Protein AF-A0A973CK01-F1 (afdb_monomer)

Structure (mmCIF, N/CA/C/O backbone):
data_AF-A0A973CK01-F1
#
_entry.id   AF-A0A973CK01-F1
#
loop_
_atom_site.group_PDB
_atom_site.id
_atom_site.type_symbol
_atom_site.label_atom_id
_atom_site.label_alt_id
_atom_site.label_comp_id
_atom_site.label_asym_id
_atom_site.label_entity_id
_atom_site.label_seq_id
_atom_site.pdbx_PDB_ins_code
_atom_site.Cartn_x
_atom_site.Cartn_y
_atom_site.Cartn_z
_atom_site.occupancy
_atom_site.B_iso_or_equiv
_atom_site.auth_seq_id
_atom_site.auth_comp_id
_atom_site.auth_asym_id
_atom_site.auth_atom_id
_atom_site.pdbx_PDB_model_num
ATOM 1 N N . LYS A 1 1 ? -32.062 42.932 22.998 1.00 50.31 1 LYS A N 1
ATOM 2 C CA . LYS A 1 1 ? -32.778 42.929 24.297 1.00 50.31 1 LYS A CA 1
ATOM 3 C C . LYS A 1 1 ? -32.230 41.763 25.101 1.00 50.31 1 LYS A C 1
ATOM 5 O O . LYS A 1 1 ? -32.108 40.696 24.515 1.00 50.31 1 LYS A O 1
ATOM 10 N N . ASN A 1 2 ? -31.875 41.942 26.375 1.00 50.12 2 ASN A N 1
ATOM 11 C CA . ASN A 1 2 ? -31.565 40.787 27.224 1.00 50.12 2 ASN A CA 1
ATOM 12 C C . ASN A 1 2 ? -32.832 39.918 27.309 1.00 50.12 2 ASN A C 1
ATOM 14 O O . ASN A 1 2 ? -33.879 40.440 27.683 1.00 50.12 2 ASN A O 1
ATOM 18 N N . GLY A 1 3 ? -32.751 38.654 26.881 1.00 68.75 3 GLY A N 1
ATOM 19 C CA . GLY A 1 3 ? -33.872 37.702 26.909 1.00 68.75 3 GLY A CA 1
ATOM 20 C C . GLY A 1 3 ? -34.589 37.416 25.580 1.00 68.75 3 GLY A C 1
ATOM 21 O O . GLY A 1 3 ? -35.615 36.746 25.606 1.00 68.75 3 GLY A O 1
ATOM 22 N N . SER A 1 4 ? -34.079 37.858 24.421 1.00 74.75 4 SER A N 1
ATOM 23 C CA . SER A 1 4 ? -34.728 37.595 23.116 1.00 74.75 4 SER A CA 1
ATOM 24 C C . SER A 1 4 ? -34.868 36.108 22.760 1.00 74.75 4 SER A C 1
ATOM 26 O O . SER A 1 4 ? -35.781 35.743 22.032 1.00 74.75 4 SER A O 1
ATOM 28 N N . GLU A 1 5 ? -34.000 35.239 23.284 1.00 75.00 5 GLU A N 1
ATOM 29 C CA . GLU A 1 5 ? -34.070 33.783 23.064 1.00 75.00 5 GLU A CA 1
ATOM 30 C C . GLU A 1 5 ? -35.216 33.114 23.845 1.00 75.00 5 GLU A C 1
ATOM 32 O O . GLU A 1 5 ? -35.692 32.049 23.461 1.00 75.00 5 GLU A O 1
ATOM 37 N N . LEU A 1 6 ? -35.697 33.757 24.915 1.00 73.56 6 LEU A N 1
ATOM 38 C CA . LEU A 1 6 ? -36.743 33.236 25.801 1.00 73.56 6 LEU A CA 1
ATOM 39 C C . LEU A 1 6 ? -38.139 33.788 25.461 1.00 73.56 6 LEU A C 1
ATOM 41 O O . LEU A 1 6 ? -39.135 33.274 25.968 1.00 73.56 6 LEU A O 1
ATOM 45 N N . GLU A 1 7 ? -38.240 34.793 24.577 1.00 73.81 7 GLU A N 1
ATOM 46 C CA . GLU A 1 7 ? -39.521 35.393 24.156 1.00 73.81 7 GLU A CA 1
ATOM 47 C C . GLU A 1 7 ? -40.466 34.351 23.516 1.00 73.81 7 GLU A C 1
ATOM 49 O O . GLU A 1 7 ? -41.682 34.437 23.686 1.00 73.81 7 GLU A O 1
ATOM 54 N N . CYS A 1 8 ? -3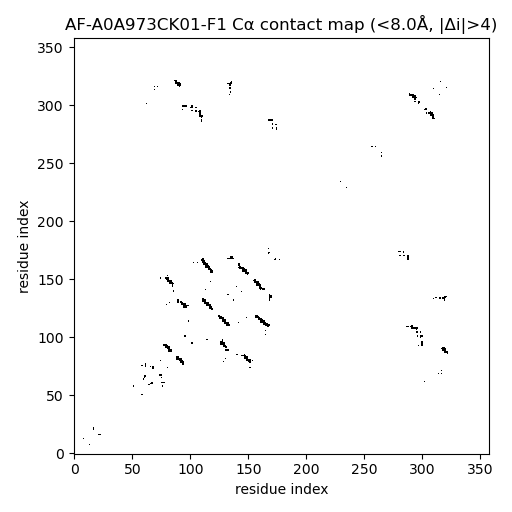9.920 33.316 22.864 1.00 80.94 8 CYS A N 1
ATOM 55 C CA . CYS A 1 8 ? -40.685 32.234 22.231 1.00 80.94 8 CYS A CA 1
ATOM 56 C C . CYS A 1 8 ? -41.421 31.305 23.218 1.00 80.94 8 CYS A C 1
ATOM 58 O O . CYS A 1 8 ? -42.344 30.602 22.810 1.00 80.94 8 CYS A O 1
ATOM 60 N N . LEU A 1 9 ? -41.016 31.257 24.494 1.00 77.19 9 LEU A N 1
ATOM 61 C CA . LEU A 1 9 ? -41.583 30.340 25.495 1.00 77.19 9 LEU A CA 1
ATOM 62 C C . LEU A 1 9 ? -42.876 30.872 26.134 1.00 77.19 9 LEU A C 1
ATOM 64 O O . LEU A 1 9 ? -43.669 30.080 26.638 1.00 77.19 9 LEU A O 1
ATOM 68 N N . GLY A 1 10 ? -43.120 32.184 26.062 1.00 84.56 10 GLY A N 1
ATOM 69 C CA . GLY A 1 10 ? -44.286 32.835 26.662 1.00 84.56 10 GLY A CA 1
ATOM 70 C C . GLY A 1 10 ? -44.171 33.039 28.182 1.00 84.56 10 GLY A C 1
ATOM 71 O O . GLY A 1 10 ? -43.493 32.301 28.895 1.00 84.56 10 GLY A O 1
ATOM 72 N N . LEU A 1 11 ? -44.854 34.071 28.689 1.00 78.94 11 LEU A N 1
ATOM 73 C CA . LEU A 1 11 ? -44.777 34.509 30.093 1.00 78.94 11 LEU A CA 1
ATOM 74 C C . LEU A 1 11 ? -45.314 33.473 31.096 1.00 78.94 11 LEU A C 1
ATOM 76 O O . LEU A 1 11 ? -44.797 33.390 32.206 1.00 78.94 11 LEU A O 1
ATOM 80 N N . GLU A 1 12 ? -46.322 32.684 30.716 1.00 78.75 12 GLU A N 1
ATOM 81 C CA . GLU A 1 12 ? -46.902 31.644 31.580 1.00 78.75 12 GLU A CA 1
ATOM 82 C C . GLU A 1 12 ? -45.924 30.493 31.843 1.00 78.75 12 GLU A C 1
ATOM 84 O O . GLU A 1 12 ? -45.714 30.140 32.999 1.00 78.75 12 GLU A O 1
ATOM 89 N N . LYS A 1 13 ? -45.245 29.970 30.810 1.00 78.38 13 LYS A N 1
ATOM 90 C CA . LYS A 1 13 ? -44.228 28.915 30.985 1.00 78.38 13 LYS A CA 1
ATOM 91 C C . LYS A 1 13 ? -43.015 29.398 31.765 1.00 78.38 13 LYS A C 1
ATOM 93 O O . LYS A 1 13 ? -42.471 28.648 32.564 1.00 78.38 13 LYS A O 1
ATOM 98 N N . LEU A 1 14 ? -42.592 30.645 31.549 1.00 77.75 14 LEU A N 1
ATOM 99 C CA . LEU A 1 14 ? -41.477 31.221 32.300 1.00 77.75 14 LEU A CA 1
ATOM 100 C C . LEU A 1 14 ? -41.810 31.354 33.788 1.00 77.75 14 LEU A C 1
ATOM 102 O O . LEU A 1 14 ? -40.959 31.052 34.614 1.00 77.75 14 LEU A O 1
ATOM 106 N N . LYS A 1 15 ? -43.039 31.753 34.139 1.00 79.44 15 LYS A N 1
ATOM 107 C CA . LYS A 1 15 ? -43.488 31.753 35.539 1.00 79.44 15 LYS A CA 1
ATOM 108 C C . LYS A 1 15 ? -43.579 30.344 36.107 1.00 79.44 15 LYS A C 1
ATOM 110 O O . LYS A 1 15 ? -43.095 30.132 37.208 1.00 79.44 15 LYS A O 1
ATOM 115 N N . GLN A 1 16 ? -44.100 29.390 35.337 1.00 79.56 16 GLN A N 1
ATOM 116 C CA . GLN A 1 16 ? -44.151 27.989 35.749 1.00 79.56 16 GLN A CA 1
ATOM 117 C C . GLN A 1 16 ? -42.748 27.440 36.044 1.00 79.56 16 GLN A C 1
ATOM 119 O O . GLN A 1 16 ? -42.545 26.854 37.091 1.00 79.56 16 GLN A O 1
ATOM 124 N N . TYR A 1 17 ? -41.750 27.706 35.198 1.00 77.75 17 TYR A N 1
ATOM 125 C CA . TYR A 1 17 ? -40.363 27.283 35.444 1.00 77.75 17 TYR A CA 1
ATOM 126 C C . TYR A 1 17 ? -39.671 27.994 36.617 1.00 77.75 17 TYR A C 1
ATOM 128 O O . TYR A 1 17 ? -38.629 27.530 37.065 1.00 77.75 17 TYR A O 1
ATOM 136 N N . ILE A 1 18 ? -40.204 29.131 37.073 1.00 80.00 18 ILE A N 1
ATOM 137 C CA . ILE A 1 18 ? -39.697 29.871 38.239 1.00 80.00 18 ILE A CA 1
ATOM 138 C C . ILE A 1 18 ? -40.401 29.421 39.528 1.00 80.00 18 ILE A C 1
ATOM 140 O O . ILE A 1 18 ? -39.783 29.432 40.588 1.00 80.00 18 ILE A O 1
ATOM 144 N N . GLU A 1 19 ? -41.691 29.082 39.450 1.00 79.06 19 GLU A N 1
ATOM 145 C CA . GLU A 1 19 ? -42.500 28.611 40.583 1.00 79.06 19 GLU A CA 1
ATOM 146 C C . GLU A 1 19 ? -42.275 27.124 40.891 1.00 79.06 19 GLU A C 1
ATOM 148 O O . GLU A 1 19 ? -42.417 26.716 42.042 1.00 79.06 19 GLU A O 1
ATOM 153 N N . ASP A 1 20 ? -41.932 26.331 39.877 1.00 77.06 20 ASP A N 1
ATOM 154 C CA . ASP A 1 20 ? -41.667 24.898 39.984 1.00 77.06 20 ASP A CA 1
ATOM 155 C C . ASP A 1 20 ? -40.196 24.639 40.356 1.00 77.06 20 ASP A C 1
ATOM 157 O O . ASP A 1 20 ? -39.295 25.361 39.922 1.00 77.06 20 ASP A O 1
ATOM 161 N N . ASP A 1 21 ? -39.919 23.587 41.129 1.00 81.00 21 ASP A N 1
ATOM 162 C CA . ASP A 1 21 ? -38.570 23.291 41.660 1.00 81.00 21 ASP A CA 1
ATOM 163 C C . ASP A 1 21 ? -37.642 22.622 40.621 1.00 81.00 21 ASP A C 1
ATOM 165 O O . ASP A 1 21 ? -36.662 21.945 40.937 1.00 81.00 21 ASP A O 1
ATOM 169 N N . LEU A 1 22 ? -37.942 22.830 39.337 1.00 82.06 22 LEU A N 1
ATOM 170 C CA . LEU A 1 22 ? -37.285 22.196 38.193 1.00 82.06 22 LEU A CA 1
ATOM 171 C C . LEU A 1 22 ? -35.784 22.492 38.140 1.00 82.06 22 LEU A C 1
ATOM 173 O O . LEU A 1 22 ? -35.003 21.665 37.674 1.00 82.06 22 LEU A O 1
ATOM 177 N N . ALA A 1 23 ? -35.361 23.671 38.604 1.00 81.31 23 ALA A N 1
ATOM 178 C CA . ALA A 1 23 ? -33.945 24.023 38.667 1.00 81.31 23 ALA A CA 1
ATOM 179 C C . ALA A 1 23 ? -33.189 23.151 39.681 1.00 81.31 23 ALA A C 1
ATOM 181 O O . ALA A 1 23 ? -32.066 22.723 39.402 1.00 81.31 23 ALA A O 1
ATOM 182 N N . THR A 1 24 ? -33.808 22.864 40.826 1.00 85.81 24 THR A N 1
ATOM 183 C CA . THR A 1 24 ? -33.244 21.997 41.865 1.00 85.81 24 THR A CA 1
ATOM 184 C C . THR A 1 24 ? -33.276 20.543 41.414 1.00 85.81 24 THR A C 1
ATOM 186 O O . THR A 1 24 ? -32.246 19.879 41.481 1.00 85.81 24 THR A O 1
ATOM 189 N N . GLU A 1 25 ? -34.390 20.075 40.841 1.00 88.12 25 GLU A N 1
ATOM 190 C CA . GLU A 1 25 ? -34.514 18.716 40.296 1.00 88.12 25 GLU A CA 1
ATOM 191 C C . GLU A 1 25 ? -33.496 18.457 39.169 1.00 88.12 25 GLU A C 1
ATOM 193 O O . GLU A 1 25 ? -32.794 17.444 39.166 1.00 88.12 25 GLU A O 1
ATOM 198 N N . MET A 1 26 ? -33.316 19.411 38.247 1.00 87.62 26 MET A N 1
ATOM 199 C CA . MET A 1 26 ? -32.273 19.335 37.218 1.00 87.62 26 MET A CA 1
ATOM 200 C C . MET A 1 26 ? -30.874 19.294 37.844 1.00 87.62 26 MET A C 1
ATOM 202 O O . MET A 1 26 ? -30.017 18.541 37.383 1.00 87.62 26 MET A O 1
ATOM 206 N N . HIS A 1 27 ? -30.621 20.091 38.886 1.00 89.62 27 HIS A N 1
ATOM 207 C CA . HIS A 1 27 ? -29.330 20.084 39.568 1.00 89.62 27 HIS A CA 1
ATOM 208 C C . HIS A 1 27 ? -29.059 18.740 40.256 1.00 89.62 27 HIS A C 1
ATOM 210 O O . HIS A 1 27 ? -27.951 18.215 40.157 1.00 89.62 27 HIS A O 1
ATOM 216 N N . GLU A 1 28 ? -30.069 18.138 40.883 1.00 93.12 28 GLU A N 1
ATOM 217 C CA . GLU A 1 28 ? -29.976 16.802 41.470 1.00 93.12 28 GLU A CA 1
ATOM 218 C C . GLU A 1 28 ? -29.697 15.727 40.416 1.00 93.12 28 GLU A C 1
ATOM 220 O O . GLU A 1 28 ? -28.815 14.889 40.623 1.00 93.12 28 GLU A O 1
ATOM 225 N N . LEU A 1 29 ? -30.375 15.781 39.264 1.00 92.44 29 LEU A N 1
ATOM 226 C CA . LEU A 1 29 ? -30.119 14.879 38.138 1.00 92.44 29 LEU A CA 1
ATOM 227 C C . LEU A 1 29 ? -28.695 15.036 37.592 1.00 92.44 29 LEU A C 1
ATOM 229 O O . LEU A 1 29 ? -28.029 14.032 37.356 1.00 92.44 29 LEU A O 1
ATOM 233 N N . ILE A 1 30 ? -28.185 16.266 37.461 1.00 90.94 30 ILE A N 1
ATOM 234 C CA . ILE A 1 30 ? -26.791 16.520 37.059 1.00 90.94 30 ILE A CA 1
ATOM 235 C C . ILE A 1 30 ? -25.819 15.924 38.086 1.00 90.94 30 ILE A C 1
ATOM 237 O O . ILE A 1 30 ? -24.833 15.292 37.713 1.00 90.94 30 ILE A O 1
ATOM 241 N N . VAL A 1 31 ? -26.090 16.079 39.385 1.00 92.12 31 VAL A N 1
ATOM 242 C CA . VAL A 1 31 ? -25.253 15.499 40.447 1.00 92.12 31 VAL A CA 1
ATOM 243 C C . VAL A 1 31 ? -25.285 13.967 40.413 1.00 92.12 31 VAL A C 1
ATOM 245 O O . VAL A 1 31 ? -24.256 13.332 40.658 1.00 92.12 31 VAL A O 1
ATOM 248 N N . GLN A 1 32 ? -26.432 13.354 40.116 1.00 89.75 32 GLN A N 1
ATOM 249 C CA . GLN A 1 32 ? -26.538 11.903 39.936 1.00 89.75 32 GLN A CA 1
ATOM 250 C C . GLN A 1 32 ? -25.790 11.425 38.686 1.00 89.75 32 GLN A C 1
ATOM 252 O O . GLN A 1 32 ? -25.045 10.449 38.768 1.00 89.75 32 GLN A O 1
ATOM 257 N N . ASP A 1 33 ? -25.928 12.125 37.560 1.00 90.31 33 ASP A N 1
ATOM 258 C CA . ASP A 1 33 ? -25.249 11.786 36.308 1.00 90.31 33 ASP A CA 1
ATOM 259 C C . ASP A 1 33 ? -23.726 11.894 36.448 1.00 90.31 33 ASP A C 1
ATOM 261 O O . ASP A 1 33 ? -23.007 10.966 36.094 1.00 90.31 33 ASP A O 1
ATOM 265 N N . LEU A 1 34 ? -23.222 12.946 37.104 1.00 89.25 34 LEU A N 1
ATOM 266 C CA . LEU A 1 34 ? -21.793 13.098 37.402 1.00 89.25 34 LEU A CA 1
ATOM 267 C C . LEU A 1 34 ? -21.246 11.960 38.276 1.00 89.25 34 LEU A C 1
ATOM 269 O O . LEU A 1 34 ? -20.122 11.505 38.064 1.00 89.25 34 LEU A O 1
ATOM 273 N N . LYS A 1 35 ? -22.028 11.467 39.246 1.00 88.44 35 LYS A N 1
ATOM 274 C CA . LYS A 1 35 ? -21.639 10.302 40.061 1.00 88.44 35 LYS A CA 1
ATOM 275 C C . LYS A 1 35 ? -21.598 9.020 39.230 1.00 88.44 35 LYS A C 1
ATOM 277 O O . LYS A 1 35 ? -20.676 8.223 39.390 1.00 88.44 35 LYS A O 1
ATOM 282 N N . ASN A 1 36 ? -22.574 8.830 38.345 1.00 88.50 36 ASN A N 1
ATOM 283 C CA . ASN A 1 36 ? -22.640 7.668 37.461 1.00 88.50 36 ASN A CA 1
ATOM 284 C C . ASN A 1 36 ? -21.559 7.713 36.374 1.00 88.50 36 ASN A C 1
ATOM 286 O O . ASN A 1 36 ? -21.030 6.665 36.009 1.00 88.50 36 ASN A O 1
ATOM 290 N N . GLY A 1 37 ? -21.180 8.907 35.915 1.00 87.06 37 GLY A N 1
ATOM 291 C CA . GLY A 1 37 ? -20.112 9.130 34.944 1.00 87.06 37 GLY A CA 1
ATOM 292 C C . GLY A 1 37 ? -18.797 8.486 35.377 1.00 87.06 37 GLY A C 1
ATOM 293 O O . GLY A 1 37 ? -18.203 7.750 34.599 1.00 87.06 37 GLY A O 1
ATOM 294 N N . VAL A 1 38 ? -18.412 8.631 36.651 1.00 85.88 38 VAL A N 1
ATOM 295 C CA . VAL A 1 38 ? -17.198 7.994 37.201 1.00 85.88 38 VAL A CA 1
ATOM 296 C C . VAL A 1 38 ? -17.275 6.462 37.137 1.00 85.88 38 VAL A C 1
ATOM 298 O O . VAL A 1 38 ? -16.295 5.793 36.812 1.00 85.88 38 VAL A O 1
ATOM 301 N N . ALA A 1 39 ? -18.443 5.881 37.426 1.00 86.00 39 ALA A N 1
ATOM 302 C CA . ALA A 1 39 ? -18.634 4.434 37.342 1.00 86.00 39 ALA A CA 1
ATOM 303 C C . ALA A 1 39 ? -18.605 3.933 35.887 1.00 86.00 39 ALA A C 1
ATOM 305 O O . ALA A 1 39 ? -18.055 2.866 35.615 1.00 86.00 39 ALA A O 1
ATOM 306 N N . LEU A 1 40 ? -19.162 4.707 34.951 1.00 90.31 40 LEU A N 1
ATOM 307 C CA . LEU A 1 40 ? -19.136 4.406 33.520 1.00 90.31 40 LEU A CA 1
ATOM 308 C C . LEU A 1 40 ? -17.723 4.511 32.936 1.00 90.31 40 LEU A C 1
ATOM 310 O O . LEU A 1 40 ? -17.331 3.639 32.166 1.00 90.31 40 LEU A O 1
ATOM 314 N N . GLU A 1 41 ? -16.940 5.515 33.338 1.00 92.06 41 GLU A N 1
ATOM 315 C CA . GLU A 1 41 ? -15.520 5.623 32.983 1.00 92.06 41 GLU A CA 1
ATOM 316 C C . GLU A 1 41 ? -14.744 4.393 33.472 1.00 92.06 41 GLU A C 1
ATOM 318 O O . GLU A 1 41 ? -14.033 3.759 32.692 1.00 92.06 41 GLU A O 1
ATOM 323 N N . GLY A 1 42 ? -14.960 3.975 34.725 1.00 92.56 42 GLY A N 1
ATOM 324 C CA . GLY A 1 42 ? -14.354 2.755 35.265 1.00 92.56 42 GLY A CA 1
ATOM 325 C C . GLY A 1 42 ? -14.760 1.484 34.507 1.00 92.56 42 GLY A C 1
ATOM 326 O O . GLY A 1 42 ? -13.929 0.601 34.289 1.00 92.56 42 GLY A O 1
ATOM 327 N N . LEU A 1 43 ? -16.014 1.389 34.053 1.00 92.69 43 LEU A N 1
ATOM 328 C CA . LEU A 1 43 ? -16.475 0.284 33.204 1.00 92.69 43 LEU A CA 1
ATOM 329 C C . LEU A 1 43 ? -15.794 0.291 31.830 1.00 92.69 43 LEU A C 1
ATOM 331 O O . LEU A 1 43 ? -15.375 -0.769 31.369 1.00 92.69 43 LEU A O 1
ATOM 335 N N . GLN A 1 44 ? -15.634 1.458 31.201 1.00 95.19 44 GLN A N 1
ATOM 336 C CA . GLN A 1 44 ? -14.923 1.591 29.924 1.00 95.19 44 GLN A CA 1
ATOM 337 C C . GLN A 1 44 ? -13.439 1.227 30.057 1.00 95.19 44 GLN A C 1
ATOM 339 O O . GLN A 1 44 ? -12.881 0.553 29.188 1.00 95.19 44 GLN A O 1
ATOM 344 N N . GLU A 1 45 ? -12.787 1.627 31.151 1.00 95.75 45 GLU A N 1
ATOM 345 C CA . GLU A 1 45 ? -11.406 1.232 31.441 1.00 95.75 45 GLU A CA 1
ATOM 346 C C . GLU A 1 45 ? -11.277 -0.273 31.691 1.00 95.75 45 GLU A C 1
ATOM 348 O O . GLU A 1 45 ? -10.343 -0.898 31.182 1.00 95.75 45 GLU A O 1
ATOM 353 N N . LEU A 1 46 ? -12.223 -0.872 32.422 1.00 95.88 46 LEU A N 1
ATOM 354 C CA . LEU A 1 46 ? -12.257 -2.314 32.654 1.00 95.88 46 LEU A CA 1
ATOM 355 C C . LEU A 1 46 ? -12.478 -3.085 31.349 1.00 95.88 46 LEU A C 1
ATOM 357 O O . LEU A 1 46 ? -11.771 -4.055 31.087 1.00 95.88 46 LEU A O 1
ATOM 361 N N . GLU A 1 47 ? -13.418 -2.647 30.513 1.00 96.25 47 GLU A N 1
ATOM 362 C CA . GLU A 1 47 ? -13.649 -3.229 29.191 1.00 96.25 47 GLU A CA 1
ATOM 363 C C . GLU A 1 47 ? -12.377 -3.155 28.341 1.00 96.25 47 GLU A C 1
ATOM 365 O O . GLU A 1 47 ? -11.926 -4.167 27.801 1.00 96.25 47 GLU A O 1
ATOM 370 N N . LYS A 1 48 ? -11.732 -1.983 28.292 1.00 95.06 48 LYS A N 1
ATOM 371 C CA . LYS A 1 48 ? -10.453 -1.797 27.602 1.00 95.06 48 LYS A CA 1
ATOM 372 C C . LYS A 1 48 ? -9.375 -2.733 28.148 1.00 95.06 48 LYS A C 1
ATOM 374 O O . LYS A 1 48 ? -8.648 -3.336 27.360 1.00 95.06 48 LYS A O 1
ATOM 379 N N . LEU A 1 49 ? -9.268 -2.883 29.468 1.00 96.12 49 LEU A N 1
ATOM 380 C CA . LEU A 1 49 ? -8.303 -3.780 30.102 1.00 96.12 49 LEU A CA 1
ATOM 381 C C . LEU A 1 49 ? -8.555 -5.240 29.712 1.00 96.12 49 LEU A C 1
ATOM 383 O O . LEU A 1 49 ? -7.610 -5.936 29.348 1.00 96.12 49 LEU A O 1
ATOM 387 N N . LEU A 1 50 ? -9.812 -5.690 29.734 1.00 96.56 50 LEU A N 1
ATOM 388 C CA . LEU A 1 50 ? -10.196 -7.047 29.337 1.00 96.56 50 LEU A CA 1
ATOM 389 C C . LEU A 1 50 ? -9.925 -7.301 27.849 1.00 96.56 50 LEU A C 1
ATOM 391 O O . LEU A 1 50 ? -9.408 -8.360 27.490 1.00 96.56 50 LEU A O 1
ATOM 395 N N . LEU A 1 51 ? -10.216 -6.330 26.978 1.00 94.75 51 LEU A N 1
ATOM 396 C CA . LEU A 1 51 ? -9.918 -6.415 25.546 1.00 94.75 51 LEU A CA 1
ATOM 397 C C . LEU A 1 51 ? -8.410 -6.463 25.279 1.00 94.75 51 LEU A C 1
ATOM 399 O O . LEU A 1 51 ? -7.968 -7.262 24.451 1.00 94.75 51 LEU A O 1
ATOM 403 N N . ILE A 1 52 ? -7.614 -5.658 25.989 1.00 92.38 52 ILE A N 1
ATOM 404 C CA . ILE A 1 52 ? -6.151 -5.703 25.897 1.00 92.38 52 ILE A CA 1
ATOM 405 C C . ILE A 1 52 ? -5.641 -7.047 26.409 1.00 92.38 52 ILE A C 1
ATOM 407 O O . ILE A 1 52 ? -4.868 -7.687 25.711 1.00 92.38 52 ILE A O 1
ATOM 411 N N . GLN A 1 53 ? -6.094 -7.513 27.575 1.00 95.00 53 GLN A N 1
ATOM 412 C CA . GLN A 1 53 ? -5.681 -8.797 28.144 1.00 95.00 53 GLN A CA 1
ATOM 413 C C . GLN A 1 53 ? -5.972 -9.953 27.181 1.00 95.00 53 GLN A C 1
ATOM 415 O O . GLN A 1 53 ? -5.110 -10.804 26.965 1.00 95.00 53 GLN A O 1
ATOM 420 N N . LYS A 1 54 ? -7.172 -9.972 26.589 1.00 94.88 54 LYS A N 1
ATOM 421 C CA . LYS A 1 54 ? -7.593 -11.005 25.640 1.00 94.88 54 LYS A CA 1
ATOM 422 C C . LYS A 1 54 ? -6.718 -11.029 24.385 1.00 94.88 54 LYS A C 1
ATOM 424 O O . LYS A 1 54 ? -6.368 -12.111 23.930 1.00 94.88 54 LYS A O 1
ATOM 429 N N . ASN A 1 55 ? -6.375 -9.860 23.841 1.00 91.62 55 ASN A N 1
ATOM 430 C CA . ASN A 1 55 ? -5.714 -9.738 22.537 1.00 91.62 55 ASN A CA 1
ATOM 431 C C . ASN A 1 55 ? -4.236 -9.318 22.641 1.00 91.62 55 ASN A C 1
ATOM 433 O O . ASN A 1 55 ? -3.645 -8.908 21.646 1.00 91.62 55 ASN A O 1
ATOM 437 N N . ILE A 1 56 ? -3.620 -9.381 23.828 1.00 90.94 56 ILE A N 1
ATOM 438 C CA . ILE A 1 56 ? -2.281 -8.812 24.058 1.00 90.94 56 ILE A CA 1
ATOM 439 C C . ILE A 1 56 ? -1.228 -9.423 23.131 1.00 90.94 56 ILE A C 1
ATOM 441 O O . ILE A 1 56 ? -0.368 -8.709 22.627 1.00 90.94 56 ILE A O 1
ATOM 445 N N . ILE A 1 57 ? -1.316 -10.730 22.870 1.00 89.50 57 ILE A N 1
ATOM 446 C CA . ILE A 1 57 ? -0.379 -11.433 21.991 1.00 89.50 57 ILE A CA 1
ATOM 447 C C . ILE A 1 57 ? -0.542 -10.959 20.546 1.00 89.50 57 ILE A C 1
ATOM 449 O O . ILE A 1 57 ? 0.454 -10.616 19.913 1.00 89.50 57 ILE A O 1
ATOM 453 N N . ASP A 1 58 ? -1.777 -10.858 20.057 1.00 86.12 58 ASP A N 1
ATOM 454 C CA . ASP A 1 58 ? -2.070 -10.410 18.693 1.00 86.12 58 ASP A CA 1
ATOM 455 C C . ASP A 1 58 ? -1.654 -8.948 18.489 1.00 86.12 58 ASP A C 1
ATOM 457 O O . ASP A 1 58 ? -1.029 -8.612 17.482 1.00 86.12 58 ASP A O 1
ATOM 461 N N . ILE A 1 59 ? -1.904 -8.092 19.488 1.00 85.81 59 ILE A N 1
ATOM 462 C CA . ILE A 1 59 ? -1.454 -6.695 19.505 1.00 85.81 59 ILE A CA 1
ATOM 463 C C . ILE A 1 59 ? 0.077 -6.633 19.477 1.00 85.81 59 ILE A C 1
ATOM 465 O O . ILE A 1 59 ? 0.648 -5.917 18.656 1.00 85.81 59 ILE A O 1
ATOM 469 N N . CYS A 1 60 ? 0.769 -7.381 20.342 1.00 86.50 60 CYS A N 1
ATOM 470 C CA . CYS A 1 60 ? 2.232 -7.388 20.384 1.00 86.50 60 CYS A CA 1
ATOM 471 C C . CYS A 1 60 ? 2.843 -7.906 19.077 1.00 86.50 60 CYS A C 1
ATOM 473 O O . CYS A 1 60 ? 3.801 -7.311 18.581 1.00 86.50 60 CYS A O 1
ATOM 475 N N . ASN A 1 61 ? 2.280 -8.963 18.493 1.00 85.94 61 ASN A N 1
ATOM 476 C CA . ASN A 1 61 ? 2.713 -9.485 17.201 1.00 85.94 61 ASN A CA 1
ATOM 477 C C . ASN A 1 61 ? 2.534 -8.430 16.105 1.00 85.94 61 ASN A C 1
ATOM 479 O O . ASN A 1 61 ? 3.476 -8.147 15.370 1.00 85.94 61 ASN A O 1
ATOM 483 N N . ASN A 1 62 ? 1.382 -7.766 16.043 1.00 81.19 62 ASN A N 1
ATOM 484 C CA . ASN A 1 62 ? 1.097 -6.755 15.024 1.00 81.19 62 ASN A CA 1
ATOM 485 C C . ASN A 1 62 ? 1.766 -5.393 15.251 1.00 81.19 62 ASN A C 1
ATOM 487 O O . ASN A 1 62 ? 1.775 -4.578 14.335 1.00 81.19 62 ASN A O 1
ATOM 491 N N . PHE A 1 63 ? 2.332 -5.137 16.432 1.00 80.31 63 PHE A N 1
ATOM 492 C CA . PHE A 1 63 ? 2.962 -3.855 16.763 1.00 80.31 63 PHE A CA 1
ATOM 493 C C . PHE A 1 63 ? 4.493 -3.924 16.860 1.00 80.31 63 PHE A C 1
ATOM 495 O O . PHE A 1 63 ? 5.178 -2.961 16.524 1.00 80.31 63 PHE A O 1
ATOM 502 N N . VAL A 1 64 ? 5.052 -5.044 17.333 1.00 80.12 64 VAL A N 1
ATO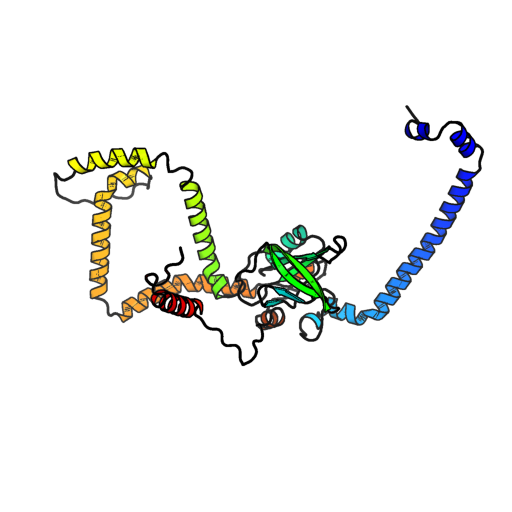M 503 C CA . VAL A 1 64 ? 6.495 -5.168 17.600 1.00 80.12 64 VAL A CA 1
ATOM 504 C C . VAL A 1 64 ? 7.221 -5.853 16.446 1.00 80.12 64 VAL A C 1
ATOM 506 O O . VAL A 1 64 ? 8.231 -5.340 15.963 1.00 80.12 64 VAL A O 1
ATOM 509 N N . SER A 1 65 ? 6.739 -7.021 16.015 1.00 79.00 65 SER A N 1
ATOM 510 C CA . SER A 1 65 ? 7.451 -7.901 15.075 1.00 79.00 65 SER A CA 1
ATOM 511 C C . SER A 1 65 ? 6.809 -7.990 13.689 1.00 79.00 65 SER A C 1
ATOM 513 O O . SER A 1 65 ? 7.502 -8.336 12.732 1.00 79.00 65 SER A O 1
ATOM 515 N N . PHE A 1 66 ? 5.528 -7.639 13.557 1.00 85.25 66 PHE A N 1
ATOM 516 C CA . PHE A 1 66 ? 4.751 -7.686 12.316 1.00 85.25 66 PHE A CA 1
ATOM 517 C C . PHE A 1 66 ? 4.815 -9.045 11.586 1.00 85.25 66 PHE A C 1
ATOM 519 O O . PHE A 1 66 ? 4.939 -9.051 10.361 1.00 85.25 66 PHE A O 1
ATOM 526 N N . PRO A 1 67 ? 4.763 -10.209 12.270 1.00 88.12 67 PRO A N 1
ATOM 527 C CA . PRO A 1 67 ? 4.969 -11.500 11.618 1.00 88.12 67 PRO A CA 1
ATOM 528 C C . PRO A 1 67 ? 3.878 -11.767 10.575 1.00 88.12 67 PRO A C 1
ATOM 530 O O . PRO A 1 67 ? 4.180 -12.251 9.486 1.00 88.12 67 PRO A O 1
ATOM 533 N N . GLU A 1 68 ? 2.648 -11.341 10.865 1.00 87.50 68 GLU A N 1
ATOM 534 C CA . GLU A 1 68 ? 1.481 -11.514 9.997 1.00 87.50 68 GLU A CA 1
ATOM 535 C C . GLU A 1 68 ? 1.596 -10.744 8.675 1.00 87.50 68 GLU A C 1
ATOM 537 O O . GLU A 1 68 ? 1.080 -11.173 7.651 1.00 87.50 68 GLU A O 1
ATOM 542 N N . MET A 1 69 ? 2.367 -9.652 8.643 1.00 86.94 69 MET A N 1
ATOM 543 C CA . MET A 1 69 ? 2.641 -8.909 7.408 1.00 86.94 69 MET A CA 1
ATOM 544 C C . MET A 1 69 ? 3.460 -9.732 6.396 1.00 86.94 69 MET A C 1
ATOM 546 O O . MET A 1 69 ? 3.430 -9.479 5.188 1.00 86.94 69 MET A O 1
ATOM 55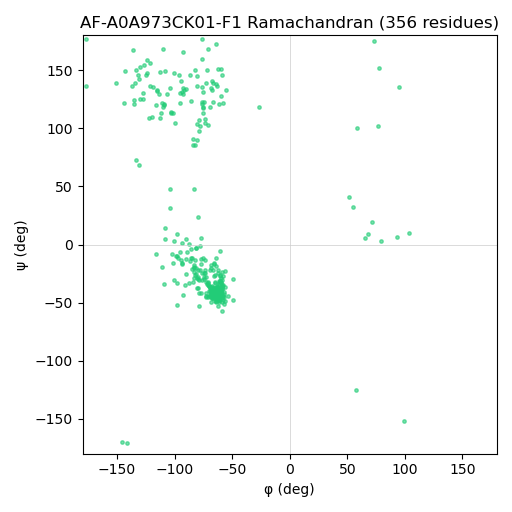0 N N . TYR A 1 70 ? 4.259 -10.681 6.888 1.00 86.50 70 TYR A N 1
ATOM 551 C CA . TYR A 1 70 ? 5.156 -11.497 6.071 1.00 86.50 70 TYR A CA 1
ATOM 552 C C . TYR A 1 70 ? 4.576 -12.872 5.737 1.00 86.50 70 TYR A C 1
ATOM 554 O O . TYR A 1 70 ? 5.160 -13.571 4.904 1.00 86.50 70 TYR A O 1
ATOM 562 N N . ASP A 1 71 ? 3.459 -13.254 6.356 1.00 87.69 71 ASP A N 1
ATOM 563 C CA . ASP A 1 71 ? 2.813 -14.547 6.164 1.00 87.69 71 ASP A CA 1
ATOM 564 C C . ASP A 1 71 ? 1.595 -14.419 5.224 1.00 87.69 71 ASP A C 1
ATOM 566 O O . ASP A 1 71 ? 0.597 -13.798 5.593 1.00 87.69 71 ASP A O 1
ATOM 570 N N . PRO A 1 72 ? 1.640 -15.019 4.015 1.00 82.75 72 PRO A N 1
ATOM 571 C CA . PRO A 1 72 ? 0.538 -14.983 3.051 1.00 82.75 72 PRO A CA 1
ATOM 572 C C . PRO A 1 72 ? -0.791 -15.552 3.562 1.00 82.75 72 PRO A C 1
ATOM 574 O O . PRO A 1 72 ? -1.849 -15.168 3.047 1.00 82.75 72 PRO A O 1
ATOM 577 N N . GLU A 1 73 ? -0.739 -16.477 4.521 1.00 85.62 73 GLU A N 1
ATOM 578 C CA . GLU A 1 73 ? -1.909 -17.186 5.049 1.00 85.62 73 GLU A CA 1
ATOM 579 C C . GLU A 1 73 ? -2.595 -16.416 6.186 1.00 85.62 73 GLU A C 1
ATOM 581 O O . GLU A 1 73 ? -3.745 -16.695 6.521 1.00 85.62 73 GLU A O 1
ATOM 586 N N . SER A 1 74 ? -1.922 -15.406 6.737 1.00 86.25 74 SER A N 1
ATOM 587 C CA . SER A 1 74 ? -2.433 -14.563 7.819 1.00 86.25 74 SER A CA 1
ATOM 588 C C . SER A 1 74 ? -2.731 -13.140 7.336 1.00 86.25 74 SER A C 1
ATOM 590 O O . SER A 1 74 ? -2.379 -12.757 6.216 1.00 86.25 74 SER A O 1
ATOM 592 N N . ARG A 1 75 ? -3.429 -12.350 8.153 1.00 87.38 75 ARG A N 1
ATOM 593 C CA . ARG A 1 75 ? -3.730 -10.943 7.864 1.00 87.38 75 ARG A CA 1
ATOM 594 C C . ARG A 1 75 ? -3.368 -10.108 9.069 1.00 87.38 75 ARG A C 1
ATOM 596 O O . ARG A 1 75 ? -3.872 -10.380 10.151 1.00 87.38 75 ARG A O 1
ATOM 603 N N . ALA A 1 76 ? -2.536 -9.098 8.845 1.00 88.25 76 ALA A N 1
ATOM 604 C CA . ALA A 1 76 ? -2.131 -8.194 9.905 1.00 88.25 76 ALA A CA 1
ATOM 605 C C . ALA A 1 76 ? -3.290 -7.273 10.318 1.00 88.25 76 ALA A C 1
ATOM 607 O O . ALA A 1 76 ? -4.116 -6.878 9.493 1.00 88.25 76 ALA A O 1
ATOM 608 N N . MET A 1 77 ? -3.314 -6.862 11.585 1.00 87.00 77 MET A N 1
ATOM 609 C CA . MET A 1 77 ? -4.408 -6.086 12.195 1.00 87.00 77 MET A CA 1
ATOM 610 C C . MET A 1 77 ? -4.687 -4.733 11.509 1.00 87.00 77 MET A C 1
ATOM 612 O O . MET A 1 77 ? -5.778 -4.183 11.618 1.00 87.00 77 MET A O 1
ATOM 616 N N . PHE A 1 78 ? -3.699 -4.174 10.812 1.00 88.44 78 PHE A N 1
ATOM 617 C CA . PHE A 1 78 ? -3.810 -2.900 10.096 1.00 88.44 78 PHE A CA 1
ATOM 618 C C . PHE A 1 78 ? -4.192 -3.049 8.622 1.00 88.44 78 PHE A C 1
ATOM 620 O O . PHE A 1 78 ? -4.245 -2.049 7.905 1.00 88.44 78 PHE A O 1
ATOM 627 N N . GLU A 1 79 ? -4.414 -4.269 8.138 1.00 92.19 79 GLU A N 1
ATOM 628 C CA . GLU A 1 79 ? -4.875 -4.485 6.774 1.00 92.19 79 GLU A CA 1
ATOM 629 C C . GLU A 1 79 ? -6.391 -4.258 6.661 1.00 92.19 79 GLU A C 1
ATOM 631 O O . GLU A 1 79 ? -7.156 -4.576 7.557 1.00 92.19 79 GLU A O 1
ATOM 636 N N . ALA A 1 80 ? -6.841 -3.726 5.527 1.00 93.00 80 ALA A N 1
ATOM 637 C CA . ALA A 1 80 ? -8.254 -3.599 5.156 1.00 93.00 80 ALA A CA 1
ATOM 638 C C . ALA A 1 80 ? -8.714 -4.733 4.216 1.00 93.00 80 ALA A C 1
ATOM 640 O O . ALA A 1 80 ? -9.777 -4.656 3.605 1.00 93.00 80 ALA A O 1
ATOM 641 N N . GLY A 1 81 ? -7.872 -5.750 4.007 1.00 93.06 81 GLY A N 1
ATOM 642 C CA . GLY A 1 81 ? -8.133 -6.864 3.097 1.00 93.06 81 GLY A CA 1
ATOM 643 C C . GLY A 1 81 ? -7.448 -6.737 1.731 1.00 93.06 81 GLY A C 1
ATOM 644 O O . GLY A 1 81 ? -6.376 -6.149 1.594 1.00 93.06 81 GLY A O 1
ATOM 645 N N . ARG A 1 82 ? -8.044 -7.342 0.698 1.00 94.06 82 ARG A N 1
ATOM 646 C CA . ARG A 1 82 ? -7.436 -7.605 -0.617 1.00 94.06 82 ARG A CA 1
ATOM 647 C C . ARG A 1 82 ? -8.144 -6.859 -1.743 1.00 94.06 82 ARG A C 1
ATOM 649 O O . ARG A 1 82 ? -9.305 -7.127 -2.042 1.00 94.06 82 ARG A O 1
ATOM 656 N N . LEU A 1 83 ? -7.417 -6.003 -2.454 1.00 95.44 83 LEU A N 1
ATOM 657 C CA . LEU A 1 83 ? -7.924 -5.248 -3.598 1.00 95.44 83 LEU A CA 1
ATOM 658 C C . LEU A 1 83 ? -7.663 -5.987 -4.913 1.00 95.44 83 LEU A C 1
ATOM 660 O O . LEU A 1 83 ? -6.530 -6.356 -5.228 1.00 95.44 83 LEU A O 1
ATOM 664 N N . VAL A 1 84 ? -8.706 -6.126 -5.728 1.00 94.38 84 VAL A N 1
ATOM 665 C CA . VAL A 1 84 ? -8.621 -6.613 -7.105 1.00 94.38 84 VAL A CA 1
ATOM 666 C C . VAL A 1 84 ? -8.912 -5.469 -8.070 1.00 94.38 84 VAL A C 1
ATOM 668 O O . VAL A 1 84 ? -10.001 -4.901 -8.074 1.00 94.38 84 VAL A O 1
ATOM 671 N N . ILE A 1 85 ? -7.936 -5.117 -8.907 1.00 93.94 85 ILE A N 1
ATOM 672 C CA . ILE A 1 85 ? -8.041 -3.998 -9.853 1.00 93.94 85 ILE A CA 1
ATOM 673 C C . ILE A 1 85 ? -7.183 -4.256 -11.093 1.00 93.94 85 ILE A C 1
ATOM 675 O O . ILE A 1 85 ? -6.069 -4.765 -11.002 1.00 93.94 85 ILE A O 1
ATOM 679 N N . ASP A 1 86 ? -7.704 -3.929 -12.280 1.00 91.06 86 ASP A N 1
ATOM 680 C CA . ASP A 1 86 ? -7.010 -4.131 -13.570 1.00 91.06 86 ASP A CA 1
ATOM 681 C C . ASP A 1 86 ? -6.538 -5.588 -13.808 1.00 91.06 86 ASP A C 1
ATOM 683 O O . ASP A 1 86 ? -5.498 -5.825 -14.425 1.00 91.06 86 ASP A O 1
ATOM 687 N N . GLY A 1 87 ? -7.288 -6.570 -13.285 1.00 87.88 87 GLY A N 1
ATOM 688 C CA . GLY A 1 87 ? -6.946 -7.998 -13.356 1.00 87.88 87 GLY A CA 1
ATOM 689 C C . GLY A 1 87 ? -5.759 -8.409 -12.475 1.00 87.88 87 GLY A C 1
ATOM 690 O O . GLY A 1 87 ? -5.130 -9.434 -12.734 1.00 87.88 87 GLY A O 1
ATOM 691 N N . ARG A 1 88 ? -5.415 -7.594 -11.473 1.00 91.12 88 ARG A N 1
ATOM 692 C CA . ARG A 1 88 ? -4.314 -7.819 -10.529 1.00 91.12 88 ARG A CA 1
ATOM 693 C C . ARG A 1 88 ? -4.843 -7.856 -9.109 1.00 91.12 88 ARG A C 1
ATOM 695 O O . ARG A 1 88 ? -5.883 -7.270 -8.822 1.00 91.12 88 ARG A O 1
ATOM 702 N N . ILE A 1 89 ? -4.088 -8.523 -8.248 1.00 92.38 89 ILE A N 1
ATOM 703 C CA . ILE A 1 89 ? -4.397 -8.681 -6.834 1.00 92.38 89 ILE A CA 1
ATOM 704 C C . ILE A 1 89 ? -3.340 -7.928 -6.027 1.00 92.38 89 ILE A C 1
ATOM 706 O O . ILE A 1 89 ? -2.142 -8.119 -6.237 1.00 92.38 89 ILE A O 1
ATOM 710 N N . PHE A 1 90 ? -3.801 -7.095 -5.103 1.00 94.19 90 PHE A N 1
ATOM 711 C CA . PHE A 1 90 ? -2.988 -6.424 -4.099 1.00 94.19 90 PHE A CA 1
ATOM 712 C C . PHE A 1 90 ? -3.485 -6.866 -2.728 1.00 94.19 90 PHE A C 1
ATOM 714 O O . PHE A 1 90 ? -4.596 -6.518 -2.331 1.00 94.19 90 PHE A O 1
ATOM 721 N N . ASN A 1 91 ? -2.678 -7.659 -2.028 1.00 92.69 91 ASN A N 1
ATOM 722 C CA . ASN A 1 91 ? -3.028 -8.197 -0.712 1.00 92.69 91 ASN A CA 1
ATOM 723 C C . ASN A 1 91 ? -2.824 -7.166 0.401 1.00 92.69 91 ASN A C 1
ATOM 725 O O . ASN A 1 91 ? -3.447 -7.274 1.443 1.00 92.69 91 ASN A O 1
ATOM 729 N N . PHE A 1 92 ? -1.990 -6.157 0.155 1.00 92.75 92 PHE A N 1
ATOM 730 C CA . PHE A 1 92 ? -1.634 -5.151 1.141 1.00 92.75 92 PHE A CA 1
ATOM 731 C C . PHE A 1 92 ? -2.435 -3.865 0.938 1.00 92.75 92 PHE A C 1
ATOM 733 O O . PHE A 1 92 ? -2.158 -3.104 0.006 1.00 92.75 92 PHE A O 1
ATOM 740 N N . ASN A 1 93 ? -3.428 -3.627 1.790 1.00 95.38 93 ASN A N 1
ATOM 741 C CA . ASN A 1 93 ? -4.255 -2.420 1.776 1.00 95.38 93 ASN A CA 1
ATOM 742 C C . ASN A 1 93 ? -4.444 -1.949 3.211 1.00 95.38 93 ASN A C 1
ATOM 744 O O . ASN A 1 93 ? -4.702 -2.783 4.063 1.00 95.38 93 ASN A O 1
ATOM 748 N N . ILE A 1 94 ? -4.332 -0.651 3.478 1.00 95.12 94 ILE A N 1
ATOM 749 C CA . ILE A 1 94 ? -4.429 -0.095 4.839 1.00 95.12 94 ILE A CA 1
ATOM 750 C C . ILE A 1 94 ? -5.574 0.924 4.862 1.00 95.12 94 ILE A C 1
ATOM 752 O O . ILE A 1 94 ? -5.671 1.711 3.912 1.00 95.12 94 ILE A O 1
ATOM 756 N N . PRO A 1 95 ? -6.445 0.934 5.888 1.00 94.81 95 PRO A N 1
ATOM 757 C CA . PRO A 1 95 ? -7.485 1.944 6.017 1.00 94.81 95 PRO A CA 1
ATOM 758 C C . PRO A 1 95 ? -6.874 3.321 6.302 1.00 94.81 95 PRO A C 1
ATOM 760 O O . PRO A 1 95 ? -5.909 3.459 7.049 1.00 94.81 95 PRO A O 1
ATOM 763 N N . VAL A 1 96 ? -7.446 4.360 5.699 1.00 95.19 96 VAL A N 1
ATOM 764 C CA . VAL A 1 96 ? -6.963 5.740 5.793 1.00 95.19 96 VAL A CA 1
ATOM 765 C C . VAL A 1 96 ? -8.103 6.651 6.220 1.00 95.19 96 VAL A C 1
ATOM 767 O O . VAL A 1 96 ? -9.169 6.651 5.613 1.00 95.19 96 VAL A O 1
ATOM 770 N N . ILE A 1 97 ? -7.851 7.474 7.237 1.00 91.81 97 ILE A N 1
ATOM 771 C CA . ILE A 1 97 ? -8.823 8.459 7.726 1.00 91.81 97 ILE A CA 1
ATOM 772 C C . ILE A 1 97 ? -8.833 9.693 6.811 1.00 91.81 97 ILE A C 1
ATOM 774 O O . ILE A 1 97 ? -9.873 10.079 6.288 1.00 91.81 97 ILE A O 1
ATOM 778 N N . ASP A 1 98 ? -7.661 10.291 6.571 1.00 94.38 98 ASP A N 1
ATOM 779 C CA . ASP A 1 98 ? -7.496 11.456 5.693 1.00 94.38 98 ASP A CA 1
ATOM 780 C C . ASP A 1 98 ? -6.493 11.152 4.574 1.00 94.38 98 ASP A C 1
ATOM 782 O O . ASP A 1 98 ? -5.278 11.079 4.780 1.00 94.38 98 ASP A O 1
ATOM 786 N N . VAL A 1 99 ? -7.020 11.023 3.356 1.00 95.50 99 VAL A N 1
ATOM 787 C CA . VAL A 1 99 ? -6.252 10.744 2.136 1.00 95.50 99 VAL A CA 1
ATOM 788 C C . VAL A 1 99 ? -5.206 11.824 1.849 1.00 95.50 99 VAL A C 1
ATOM 790 O O . VAL A 1 99 ? -4.113 11.524 1.370 1.00 95.50 99 VAL A O 1
ATOM 793 N N . ASN A 1 100 ? -5.512 13.096 2.100 1.00 95.56 100 ASN A N 1
ATOM 794 C CA . ASN A 1 100 ? -4.610 14.193 1.770 1.00 95.56 100 ASN A CA 1
ATOM 795 C C . ASN A 1 100 ? -3.471 14.316 2.770 1.00 95.56 100 ASN A C 1
ATOM 797 O O . ASN A 1 100 ? -2.334 14.529 2.340 1.00 95.56 100 ASN A O 1
ATOM 801 N N . LYS A 1 101 ? -3.762 14.160 4.065 1.00 94.88 101 LYS A N 1
ATOM 802 C CA . LYS A 1 101 ? -2.736 14.117 5.109 1.00 94.88 101 LYS A CA 1
ATOM 803 C C . LYS A 1 101 ? -1.807 12.923 4.895 1.00 94.88 101 LYS A C 1
ATOM 805 O O . LYS A 1 101 ? -0.605 13.114 4.714 1.00 94.88 101 LYS A O 1
ATOM 810 N N . HIS A 1 102 ? -2.379 11.727 4.764 1.00 96.06 102 HIS A N 1
ATOM 811 C CA . HIS A 1 102 ? -1.609 10.505 4.562 1.00 96.06 102 HIS A CA 1
ATOM 812 C C . HIS A 1 102 ? -0.761 10.564 3.281 1.00 96.06 102 HIS A C 1
ATOM 814 O O . HIS A 1 102 ? 0.385 10.119 3.271 1.00 96.06 102 HIS A O 1
ATOM 820 N N . ALA A 1 103 ? -1.282 11.132 2.189 1.00 95.38 103 ALA A N 1
ATOM 821 C CA . ALA A 1 103 ? -0.525 11.270 0.944 1.00 95.38 103 ALA A CA 1
ATOM 822 C C . ALA A 1 103 ? 0.709 12.175 1.075 1.00 95.38 103 ALA A C 1
ATOM 824 O O . ALA A 1 103 ? 1.725 11.896 0.442 1.00 95.38 103 ALA A O 1
ATOM 825 N N . LYS A 1 104 ? 0.635 13.251 1.869 1.00 94.50 104 LYS A N 1
ATOM 826 C CA . LYS A 1 104 ? 1.778 14.150 2.101 1.00 94.50 104 LYS A CA 1
ATOM 827 C C . LYS A 1 104 ? 2.869 13.460 2.919 1.00 94.50 104 LYS A C 1
ATOM 829 O O . LYS A 1 104 ? 4.044 13.555 2.585 1.00 94.50 104 LYS A O 1
ATOM 834 N N . GLU A 1 105 ? 2.476 12.743 3.964 1.00 92.38 105 GLU A N 1
ATOM 835 C CA . GLU A 1 105 ? 3.407 12.033 4.849 1.00 92.38 105 GLU A CA 1
ATOM 836 C C . GLU A 1 105 ? 4.074 10.850 4.119 1.00 92.38 105 GLU A C 1
ATOM 838 O O . GLU A 1 105 ? 5.288 10.655 4.195 1.00 92.38 105 GLU A O 1
ATOM 843 N N . SER A 1 106 ? 3.312 10.132 3.288 1.00 93.44 106 SER A N 1
ATOM 844 C CA . SER A 1 106 ? 3.783 8.960 2.540 1.00 93.44 106 SER A CA 1
ATOM 845 C C . SER A 1 106 ? 4.551 9.254 1.245 1.00 93.44 106 SER A C 1
ATOM 847 O O . SER A 1 106 ? 5.036 8.313 0.606 1.00 93.44 106 SER A O 1
ATOM 849 N N . GLU A 1 107 ? 4.708 10.517 0.835 1.00 90.44 107 GLU A N 1
ATOM 850 C CA . GLU A 1 107 ? 5.390 10.892 -0.418 1.00 90.44 107 GLU A CA 1
ATOM 851 C C . GLU A 1 107 ? 6.838 10.363 -0.477 1.00 90.44 107 GLU A C 1
ATOM 853 O O . GLU A 1 107 ? 7.312 9.897 -1.517 1.00 90.44 107 GLU A O 1
ATOM 858 N N . HIS A 1 108 ? 7.510 10.330 0.675 1.00 88.00 108 HIS A N 1
ATOM 859 C CA . HIS A 1 108 ? 8.901 9.898 0.818 1.00 88.00 108 HIS A CA 1
ATOM 860 C C . HIS A 1 108 ? 9.082 8.371 0.878 1.00 88.00 108 HIS A C 1
ATOM 862 O O . HIS A 1 108 ? 10.216 7.894 0.902 1.00 88.00 108 HIS A O 1
ATOM 868 N N . SER A 1 109 ? 7.995 7.586 0.859 1.00 92.06 109 SER A N 1
ATOM 869 C CA . SER A 1 109 ? 8.056 6.113 0.863 1.00 92.06 109 SER A CA 1
ATOM 870 C C . SER A 1 109 ? 8.752 5.536 -0.377 1.00 92.06 109 SER A C 1
ATOM 872 O O . SER A 1 109 ? 9.264 4.414 -0.346 1.00 92.06 109 SER A O 1
ATOM 874 N N . GLY A 1 110 ? 8.760 6.281 -1.491 1.00 91.12 110 GLY A N 1
ATOM 875 C CA . GLY A 1 110 ? 9.284 5.832 -2.783 1.00 91.12 110 GLY A CA 1
ATOM 876 C C . GLY A 1 110 ? 8.455 4.721 -3.443 1.00 91.12 110 GLY A C 1
ATOM 877 O O . GLY A 1 110 ? 8.891 4.147 -4.441 1.00 91.12 110 GLY A O 1
ATOM 878 N N . ILE A 1 111 ? 7.278 4.397 -2.900 1.00 94.19 111 ILE A N 1
ATOM 879 C CA . ILE A 1 111 ? 6.369 3.367 -3.415 1.00 94.19 111 ILE A CA 1
ATOM 880 C C . ILE A 1 111 ? 5.245 4.042 -4.204 1.00 94.19 111 ILE A C 1
ATOM 882 O O . ILE A 1 111 ? 4.875 5.182 -3.930 1.00 94.19 111 ILE A O 1
ATOM 886 N N . TYR A 1 112 ? 4.735 3.373 -5.239 1.00 94.19 112 TYR A N 1
ATOM 887 C CA . TYR A 1 112 ? 3.562 3.862 -5.956 1.00 94.19 112 TYR A CA 1
ATOM 888 C C . TYR A 1 112 ? 2.325 3.580 -5.108 1.00 94.19 112 TYR A C 1
ATOM 890 O O . TYR A 1 112 ? 2.066 2.423 -4.781 1.00 94.19 112 TYR A O 1
ATOM 898 N N . LEU A 1 113 ? 1.576 4.616 -4.743 1.00 96.19 113 LEU A N 1
ATOM 899 C CA . LEU A 1 113 ? 0.434 4.500 -3.833 1.00 96.19 113 LEU A CA 1
ATOM 900 C C . LEU A 1 113 ? -0.852 4.857 -4.565 1.00 96.19 113 LEU A C 1
ATOM 902 O O . LEU A 1 113 ? -0.907 5.883 -5.241 1.00 96.19 113 LEU A O 1
ATOM 906 N N . MET A 1 114 ? -1.882 4.028 -4.413 1.00 96.31 114 MET A N 1
ATOM 907 C CA . MET A 1 114 ? -3.236 4.315 -4.882 1.00 96.31 114 MET A CA 1
ATOM 908 C C . MET A 1 114 ? -4.140 4.522 -3.679 1.00 96.31 114 MET A C 1
ATOM 910 O O . MET A 1 114 ? -4.283 3.625 -2.859 1.00 96.31 114 MET A O 1
ATOM 914 N N . TYR A 1 115 ? -4.768 5.684 -3.594 1.00 97.38 115 TYR A N 1
ATOM 915 C CA . TYR A 1 115 ? -5.809 5.950 -2.615 1.00 97.38 115 TYR A CA 1
ATOM 916 C C . TYR A 1 115 ? -7.153 5.694 -3.265 1.00 97.38 115 TYR A C 1
ATOM 918 O O . TYR A 1 115 ? -7.474 6.313 -4.287 1.00 97.38 115 TYR A O 1
ATOM 926 N N . SER A 1 116 ? -7.916 4.783 -2.677 1.00 96.81 116 SER A N 1
ATOM 927 C CA . SER A 1 116 ? -9.217 4.380 -3.192 1.00 96.81 116 SER A CA 1
ATOM 928 C C . SER A 1 116 ? -10.299 4.698 -2.177 1.00 96.81 116 SER A C 1
ATOM 930 O O . SER A 1 116 ? -10.138 4.447 -0.986 1.00 96.81 116 SER A O 1
ATOM 932 N N . GLU A 1 117 ? -11.392 5.255 -2.671 1.00 95.75 117 GLU A N 1
ATOM 933 C CA . GLU A 1 117 ? -12.664 5.286 -1.966 1.00 95.75 117 GLU A CA 1
ATOM 934 C C . GLU A 1 117 ? -13.282 3.897 -2.050 1.00 95.75 117 GLU A C 1
ATOM 936 O O . GLU A 1 117 ? -13.312 3.301 -3.132 1.00 95.75 117 GLU A O 1
ATOM 941 N N . VAL A 1 118 ? -13.725 3.385 -0.910 1.00 94.69 118 VAL A N 1
ATOM 942 C CA . VAL A 1 118 ? -14.451 2.130 -0.773 1.00 94.69 118 VAL A CA 1
ATOM 943 C C . VAL A 1 118 ? -15.882 2.488 -0.412 1.00 94.69 118 VAL A C 1
ATOM 945 O O . VAL A 1 118 ? -16.119 3.158 0.593 1.00 94.69 118 VAL A O 1
ATOM 948 N N . SER A 1 119 ? -16.830 2.078 -1.248 1.00 90.69 119 SER A N 1
ATOM 949 C CA . SER A 1 119 ? -18.245 2.401 -1.075 1.00 90.69 119 SER A CA 1
ATOM 950 C C . SER A 1 119 ? -19.050 1.129 -0.818 1.00 90.69 119 SER A C 1
ATOM 952 O O . SER A 1 119 ? -18.910 0.140 -1.543 1.00 90.69 119 SER A O 1
ATOM 954 N N . ALA A 1 120 ? -19.906 1.162 0.207 1.00 81.00 120 ALA A N 1
ATOM 955 C CA . ALA A 1 120 ? -20.970 0.178 0.390 1.00 81.00 120 ALA A CA 1
ATOM 956 C C . ALA A 1 120 ? -22.145 0.428 -0.568 1.00 81.00 120 ALA A C 1
ATOM 958 O O . ALA A 1 120 ? -22.197 1.433 -1.279 1.00 81.00 120 ALA A O 1
ATOM 959 N N . ALA A 1 121 ? -23.139 -0.463 -0.508 1.00 71.81 121 ALA A N 1
ATOM 960 C CA . ALA A 1 121 ? -24.470 -0.201 -1.053 1.00 71.81 121 ALA A CA 1
ATOM 961 C C . ALA A 1 121 ? -25.135 1.028 -0.395 1.00 71.81 121 ALA A C 1
ATOM 963 O O . ALA A 1 121 ? -25.842 1.768 -1.077 1.00 71.81 121 ALA A O 1
ATOM 964 N N . ASP A 1 122 ? -24.864 1.271 0.893 1.00 70.88 122 ASP A N 1
ATOM 965 C CA . ASP A 1 122 ? -25.350 2.441 1.625 1.00 70.88 122 ASP A CA 1
ATOM 966 C C . ASP A 1 122 ? -24.307 3.580 1.649 1.00 70.88 122 ASP A C 1
ATOM 968 O O . ASP A 1 122 ? -23.161 3.362 2.044 1.00 70.88 122 ASP A O 1
ATOM 972 N N . PRO A 1 123 ? -24.675 4.834 1.309 1.00 67.50 123 PRO A N 1
ATOM 973 C CA . PRO A 1 123 ? -23.729 5.958 1.232 1.00 67.50 123 PRO A CA 1
ATOM 974 C C . PRO A 1 123 ? -23.065 6.366 2.555 1.00 67.50 123 PRO A C 1
ATOM 976 O O . PRO A 1 123 ? -22.161 7.195 2.541 1.00 67.50 123 PRO A O 1
ATOM 979 N N . LYS A 1 124 ? -23.544 5.859 3.698 1.00 72.88 124 LYS A N 1
ATOM 980 C CA . LYS A 1 124 ? -23.013 6.200 5.029 1.00 72.88 124 LYS A CA 1
ATOM 981 C C . LYS A 1 124 ? -21.777 5.381 5.412 1.00 72.88 124 LYS A C 1
ATOM 983 O O . LYS A 1 124 ? -21.002 5.845 6.241 1.00 72.88 124 LYS A O 1
ATOM 988 N N . ASP A 1 125 ? -21.554 4.244 4.755 1.00 80.19 125 ASP A N 1
ATOM 989 C CA . ASP A 1 125 ? -20.461 3.314 5.058 1.00 80.19 125 ASP A CA 1
ATOM 990 C C . ASP A 1 125 ? -19.330 3.439 4.025 1.00 80.19 125 ASP A C 1
ATOM 992 O O . ASP A 1 125 ? -18.866 2.457 3.439 1.00 80.19 125 ASP A O 1
ATOM 996 N N . THR A 1 126 ? -18.912 4.674 3.741 1.00 89.75 126 THR A N 1
ATOM 997 C CA . THR A 1 126 ? -17.752 4.943 2.882 1.00 89.75 126 THR A CA 1
ATOM 998 C C . THR A 1 126 ? -16.496 5.106 3.719 1.00 89.75 126 THR A C 1
ATOM 1000 O O . THR A 1 126 ? -16.470 5.909 4.652 1.00 89.75 126 THR A O 1
ATOM 1003 N N . PHE A 1 127 ? -15.429 4.416 3.337 1.00 93.38 127 PHE A N 1
ATOM 1004 C CA . PHE A 1 127 ? -14.111 4.577 3.941 1.00 93.38 127 PHE A CA 1
ATOM 1005 C C . PHE A 1 127 ? -13.034 4.628 2.861 1.00 93.38 127 PHE A C 1
ATOM 1007 O O . PHE A 1 127 ? -13.280 4.331 1.691 1.00 93.38 127 PHE A O 1
ATOM 1014 N N . TYR A 1 128 ? -11.826 5.035 3.236 1.00 95.75 128 TYR A N 1
ATOM 1015 C CA . TYR A 1 128 ? -10.712 5.140 2.303 1.00 95.75 128 TYR A CA 1
ATOM 1016 C C . TYR A 1 128 ? -9.646 4.113 2.633 1.00 95.75 128 TYR A C 1
ATOM 1018 O O . TYR A 1 128 ? -9.422 3.774 3.792 1.00 95.75 128 TYR A O 1
ATOM 1026 N N . ILE A 1 129 ? -8.956 3.650 1.598 1.00 96.88 129 ILE A N 1
ATOM 1027 C CA . ILE A 1 129 ? -7.804 2.765 1.732 1.00 96.88 129 ILE A CA 1
ATOM 1028 C C . ILE A 1 129 ? -6.627 3.297 0.923 1.00 96.88 129 ILE A C 1
ATOM 1030 O O . ILE A 1 129 ? -6.805 3.956 -0.107 1.00 96.88 129 ILE A O 1
ATOM 1034 N N . VAL A 1 130 ? -5.418 2.959 1.358 1.00 97.31 130 VAL A N 1
ATOM 1035 C CA . VAL A 1 130 ? -4.201 3.075 0.555 1.00 97.31 130 VAL A CA 1
ATOM 1036 C C . VAL A 1 130 ? -3.747 1.689 0.115 1.00 97.31 130 VAL A C 1
ATOM 1038 O O . VAL A 1 130 ? -3.597 0.777 0.924 1.00 97.31 130 VAL A O 1
ATOM 1041 N N . THR A 1 131 ? -3.495 1.550 -1.182 1.00 96.44 131 THR A N 1
ATOM 1042 C CA . THR A 1 131 ? -2.945 0.349 -1.807 1.00 96.44 131 THR A CA 1
ATOM 1043 C C . THR A 1 131 ? -1.542 0.641 -2.331 1.00 96.44 131 THR A C 1
ATOM 1045 O O . THR A 1 131 ? -1.385 1.343 -3.342 1.00 96.44 131 THR A O 1
ATOM 1048 N N . PRO A 1 132 ? -0.499 0.097 -1.691 1.00 95.25 132 PRO A N 1
ATOM 1049 C CA . PRO A 1 132 ? 0.857 0.163 -2.208 1.00 95.25 132 PRO A CA 1
ATOM 1050 C C . PRO A 1 132 ? 1.060 -0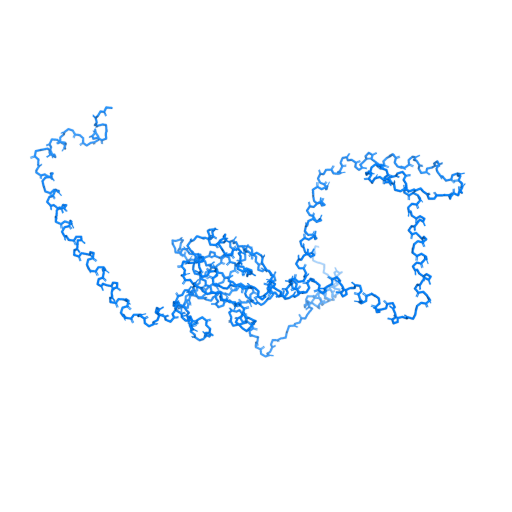.811 -3.373 1.00 95.25 132 PRO A C 1
ATOM 1052 O O . PRO A 1 132 ? 0.989 -2.030 -3.229 1.00 95.25 132 PRO A O 1
ATOM 1055 N N . VAL A 1 133 ? 1.377 -0.277 -4.551 1.00 94.25 133 VAL A N 1
ATOM 1056 C CA . VAL A 1 133 ? 1.734 -1.068 -5.733 1.00 94.25 133 VAL A CA 1
ATOM 1057 C C . VAL A 1 133 ? 3.217 -1.413 -5.641 1.00 94.25 133 VAL A C 1
ATOM 1059 O O . VAL A 1 133 ? 4.104 -0.659 -6.047 1.00 94.25 133 VAL A O 1
ATOM 1062 N N . THR A 1 134 ? 3.491 -2.560 -5.031 1.00 91.25 134 THR A N 1
ATOM 1063 C CA . THR A 1 134 ? 4.847 -2.997 -4.673 1.00 91.25 134 THR A CA 1
ATOM 1064 C C . THR A 1 134 ? 5.546 -3.759 -5.798 1.00 91.25 134 THR A C 1
ATOM 1066 O O . THR A 1 134 ? 6.766 -3.630 -5.975 1.00 91.25 134 THR A O 1
ATOM 1069 N N . SER A 1 135 ? 4.784 -4.509 -6.595 1.00 86.75 135 SER A N 1
ATOM 1070 C CA . SER A 1 135 ? 5.248 -5.198 -7.798 1.00 86.75 135 SER A CA 1
ATOM 1071 C C . SER A 1 135 ? 4.196 -5.136 -8.917 1.00 86.75 135 SER A C 1
ATOM 1073 O O . SER A 1 135 ? 3.217 -4.400 -8.806 1.00 86.75 135 SER A O 1
ATOM 1075 N N . GLN A 1 136 ? 4.410 -5.880 -10.007 1.00 85.94 136 GLN A N 1
ATOM 1076 C CA . GLN A 1 136 ? 3.697 -5.762 -11.289 1.00 85.94 136 GLN A CA 1
ATOM 1077 C C . GLN A 1 136 ? 4.075 -4.524 -12.112 1.00 85.94 136 GLN A C 1
ATOM 1079 O O . GLN A 1 136 ? 4.889 -3.693 -11.719 1.00 85.94 136 GLN A O 1
ATOM 1084 N N . ARG A 1 137 ? 3.522 -4.444 -13.326 1.00 84.38 137 ARG A N 1
ATOM 1085 C CA . ARG A 1 137 ? 3.610 -3.252 -14.182 1.00 84.38 137 ARG A CA 1
ATOM 1086 C C . ARG A 1 137 ? 2.535 -2.263 -13.758 1.00 84.38 137 ARG A C 1
ATOM 1088 O O . ARG A 1 137 ? 1.459 -2.697 -13.366 1.00 84.38 137 ARG A O 1
ATOM 1095 N N . LEU A 1 138 ? 2.770 -0.964 -13.932 1.00 84.25 138 LEU A N 1
ATOM 1096 C CA . LEU A 1 138 ? 1.746 0.048 -13.639 1.00 84.25 138 LEU A CA 1
ATOM 1097 C C . LEU A 1 138 ? 0.535 -0.071 -14.575 1.00 84.25 138 LEU A C 1
ATOM 1099 O O . LEU A 1 138 ? -0.607 -0.105 -14.127 1.00 84.25 138 LEU A O 1
ATOM 1103 N N . GLY A 1 139 ? 0.764 -0.244 -15.878 1.00 83.50 139 GLY A N 1
ATOM 1104 C CA . GLY A 1 139 ? -0.321 -0.424 -16.850 1.00 83.50 139 GLY A CA 1
ATOM 1105 C C . GLY A 1 139 ? -1.309 0.747 -16.834 1.00 83.50 139 GLY A C 1
ATOM 1106 O O . GLY A 1 139 ? -0.892 1.890 -16.996 1.00 83.50 139 GLY A O 1
ATOM 1107 N N . ASN A 1 140 ? -2.598 0.447 -16.647 1.00 85.00 140 ASN A N 1
ATOM 1108 C CA . ASN A 1 140 ? -3.688 1.427 -16.587 1.00 85.00 140 ASN A CA 1
ATOM 1109 C C . ASN A 1 140 ? -4.182 1.664 -15.144 1.00 85.00 140 ASN A C 1
ATOM 1111 O O . ASN A 1 140 ? -5.372 1.890 -14.912 1.00 85.00 140 ASN A O 1
ATOM 1115 N N . LEU A 1 141 ? -3.283 1.537 -14.165 1.00 89.69 141 LEU A N 1
ATOM 1116 C CA . LEU A 1 141 ? -3.543 1.967 -12.795 1.00 89.69 141 LEU A CA 1
ATOM 1117 C C . LEU A 1 141 ? -3.428 3.492 -12.744 1.00 89.69 141 LEU A C 1
ATOM 1119 O O . LEU A 1 141 ? -2.422 4.068 -13.159 1.00 89.69 141 LEU A O 1
ATOM 1123 N N . GLY A 1 142 ? -4.496 4.141 -12.302 1.00 89.69 142 GLY A N 1
ATOM 1124 C CA . GLY A 1 142 ? -4.631 5.586 -12.338 1.00 89.69 142 GLY A CA 1
ATOM 1125 C C . GLY A 1 142 ? -5.939 6.033 -11.701 1.00 89.69 142 GLY A C 1
ATOM 1126 O O . GLY A 1 142 ? -6.760 5.215 -11.284 1.00 89.69 142 GLY A O 1
ATOM 1127 N N . ILE A 1 143 ? -6.124 7.346 -11.637 1.00 94.06 143 ILE A N 1
ATOM 1128 C CA . ILE A 1 143 ? -7.322 7.977 -11.076 1.00 94.06 143 ILE A CA 1
ATOM 1129 C C . ILE A 1 143 ? -8.571 7.512 -11.844 1.00 94.06 143 ILE A C 1
ATOM 1131 O O . ILE A 1 143 ? -8.520 7.278 -13.051 1.00 94.06 143 ILE A O 1
ATOM 1135 N N . ASN A 1 144 ? -9.698 7.383 -11.143 1.00 94.19 144 ASN A N 1
ATOM 1136 C CA . ASN A 1 144 ? -10.995 6.900 -11.631 1.00 94.19 144 ASN A CA 1
ATOM 1137 C C . ASN A 1 144 ? -11.037 5.433 -12.079 1.00 94.19 144 ASN A C 1
ATOM 1139 O O . ASN A 1 144 ? -12.078 4.974 -12.558 1.00 94.19 144 ASN A O 1
ATOM 1143 N N . LYS A 1 145 ? -9.956 4.668 -11.905 1.00 94.31 145 LYS A N 1
ATOM 1144 C CA . LYS A 1 145 ? -10.007 3.221 -12.107 1.00 94.31 145 LYS A CA 1
ATOM 1145 C C . LYS A 1 145 ? -10.867 2.591 -11.009 1.00 94.31 145 LYS A C 1
ATOM 1147 O O . LYS A 1 145 ? -10.724 2.934 -9.838 1.00 94.31 145 LYS A O 1
ATOM 1152 N N . ARG A 1 146 ? -11.762 1.684 -11.402 1.00 94.75 146 ARG A N 1
ATOM 1153 C CA . ARG A 1 146 ? -12.597 0.917 -10.474 1.00 94.75 146 ARG A CA 1
ATOM 1154 C C . ARG A 1 146 ? -11.980 -0.442 -10.180 1.00 94.75 146 ARG A C 1
ATOM 1156 O O . ARG A 1 146 ? -11.365 -1.040 -11.068 1.00 94.75 146 ARG A O 1
ATOM 1163 N N . GLY A 1 147 ? -12.174 -0.909 -8.959 1.00 94.31 147 GLY A N 1
ATOM 1164 C CA . GLY A 1 147 ? -11.784 -2.231 -8.502 1.00 94.31 147 GLY A CA 1
ATOM 1165 C C . GLY A 1 147 ? -12.789 -2.774 -7.497 1.00 94.31 147 GLY A C 1
ATOM 1166 O O . GLY A 1 147 ? -13.862 -2.208 -7.293 1.00 94.31 147 GLY A O 1
ATOM 1167 N N . THR A 1 148 ? -12.410 -3.876 -6.870 1.00 95.25 148 THR A N 1
ATOM 1168 C CA . THR A 1 148 ? -13.227 -4.569 -5.881 1.00 95.25 148 THR A CA 1
ATOM 1169 C C . THR A 1 148 ? -12.348 -4.948 -4.701 1.00 95.25 148 THR A C 1
ATOM 1171 O O . THR A 1 148 ? -11.349 -5.647 -4.883 1.00 95.25 148 THR A O 1
ATOM 1174 N N . LEU A 1 149 ? -12.687 -4.465 -3.509 1.00 96.00 149 LEU A N 1
ATOM 1175 C CA . LEU A 1 149 ? -12.021 -4.838 -2.266 1.00 96.00 149 LEU A CA 1
ATOM 1176 C C . LEU A 1 149 ? -12.764 -6.017 -1.641 1.00 96.00 149 LEU A C 1
ATOM 1178 O O . LEU A 1 149 ? -13.987 -6.007 -1.541 1.00 96.00 149 LEU A O 1
ATOM 1182 N N . TYR A 1 150 ? -12.007 -7.020 -1.224 1.00 94.06 150 TYR A N 1
ATOM 1183 C CA . TYR A 1 150 ? -12.473 -8.084 -0.350 1.00 94.06 150 TYR A CA 1
ATOM 1184 C C . TYR A 1 150 ? -11.933 -7.786 1.038 1.00 94.06 150 TYR A C 1
ATOM 1186 O O . TYR A 1 150 ? -10.717 -7.807 1.219 1.00 94.06 150 TYR A O 1
ATOM 1194 N N . ASP A 1 151 ? -12.819 -7.482 1.974 1.00 92.00 151 ASP A N 1
ATOM 1195 C CA . ASP A 1 151 ? -12.459 -7.221 3.368 1.00 92.00 151 ASP A CA 1
ATOM 1196 C C . ASP A 1 151 ? -11.858 -8.472 4.040 1.00 92.00 151 ASP A C 1
ATOM 1198 O O . ASP A 1 151 ? -11.877 -9.567 3.466 1.00 92.00 151 ASP A O 1
ATOM 1202 N N . ILE A 1 152 ? -11.350 -8.335 5.264 1.00 89.56 152 ILE A N 1
ATOM 1203 C CA . ILE A 1 152 ? -10.859 -9.437 6.101 1.00 89.56 152 ILE A CA 1
ATOM 1204 C C . ILE A 1 152 ? -11.957 -10.494 6.301 1.00 89.56 152 ILE A C 1
ATOM 1206 O O . ILE A 1 152 ? -11.683 -11.690 6.240 1.00 89.56 152 ILE A O 1
ATOM 1210 N N . GLU A 1 153 ? -13.215 -10.066 6.431 1.00 88.81 153 GLU A N 1
ATOM 1211 C CA . GLU A 1 153 ? -14.387 -10.948 6.539 1.00 88.81 153 GLU A CA 1
ATOM 1212 C C . GLU A 1 153 ? -14.841 -11.539 5.188 1.00 88.81 153 GLU A C 1
ATOM 1214 O O . GLU A 1 153 ? -15.817 -12.284 5.111 1.00 88.81 153 GLU A O 1
ATOM 1219 N N . GLY A 1 154 ? -14.168 -11.196 4.086 1.00 87.94 154 GLY A N 1
ATOM 1220 C CA . GLY A 1 154 ? -14.513 -11.648 2.737 1.00 87.94 154 GLY A CA 1
ATOM 1221 C C . GLY A 1 154 ? -15.677 -10.894 2.088 1.00 87.94 154 GLY A C 1
ATOM 1222 O O . GLY A 1 154 ? -16.045 -11.210 0.954 1.00 87.94 154 GLY A O 1
ATOM 1223 N N . LYS A 1 155 ? -16.236 -9.877 2.757 1.00 91.25 155 LYS A N 1
ATOM 1224 C CA . LYS A 1 155 ? -17.270 -9.006 2.185 1.00 91.25 155 LYS A CA 1
ATOM 1225 C C . LYS A 1 155 ? -16.712 -8.214 1.004 1.00 91.25 155 LYS A C 1
ATOM 1227 O O . LYS A 1 155 ? -15.590 -7.711 1.044 1.00 91.25 155 LYS A O 1
ATOM 1232 N N . GLN A 1 156 ? -17.514 -8.119 -0.053 1.00 92.94 156 GLN A N 1
ATOM 1233 C CA . GLN A 1 156 ? -17.155 -7.420 -1.277 1.00 92.94 156 GLN A CA 1
ATOM 1234 C C . GLN A 1 156 ? -17.566 -5.949 -1.211 1.00 92.94 156 GLN A C 1
ATOM 1236 O O . GLN A 1 156 ? -18.711 -5.634 -0.887 1.00 92.94 156 GLN A O 1
ATOM 1241 N N . TRP A 1 157 ? -16.650 -5.072 -1.608 1.00 93.88 157 TRP A N 1
ATOM 1242 C CA . TRP A 1 157 ? -16.867 -3.634 -1.680 1.00 93.88 157 TRP A CA 1
ATOM 1243 C C . TRP A 1 157 ? -16.412 -3.080 -3.024 1.00 93.88 157 TRP A C 1
ATOM 1245 O O . TRP A 1 157 ? -15.381 -3.494 -3.569 1.00 93.88 157 TRP A O 1
ATOM 1255 N N . ASP A 1 158 ? -17.160 -2.116 -3.546 1.00 94.44 158 ASP A N 1
ATOM 1256 C CA . ASP A 1 158 ? -16.777 -1.413 -4.762 1.00 94.44 158 ASP A CA 1
ATOM 1257 C C . ASP A 1 158 ? -15.750 -0.339 -4.430 1.00 94.44 158 ASP A C 1
ATOM 1259 O O . ASP A 1 158 ? -15.889 0.400 -3.454 1.00 94.44 158 ASP A O 1
ATOM 1263 N N . THR A 1 159 ? -14.704 -0.241 -5.252 1.00 95.75 159 THR A N 1
ATOM 1264 C CA . THR A 1 159 ? -13.653 0.754 -5.047 1.00 95.75 159 THR A CA 1
ATOM 1265 C C . THR A 1 159 ? -13.438 1.638 -6.254 1.00 95.75 159 THR A C 1
ATOM 1267 O O . THR A 1 159 ? -13.569 1.220 -7.411 1.00 95.75 159 THR A O 1
ATOM 1270 N N . LYS A 1 160 ? -13.057 2.886 -5.987 1.00 95.81 160 LYS A N 1
ATOM 1271 C CA . LYS A 1 160 ? -12.692 3.867 -7.004 1.00 95.81 160 LYS A CA 1
ATOM 1272 C C . LYS A 1 160 ? -11.427 4.605 -6.590 1.00 95.81 160 LYS A C 1
ATOM 1274 O O . LYS A 1 160 ? -11.376 5.234 -5.540 1.00 95.81 160 LYS A O 1
ATOM 1279 N N . VAL A 1 161 ? -10.410 4.579 -7.449 1.00 96.75 161 VAL A N 1
ATOM 1280 C CA . VAL A 1 161 ? -9.152 5.292 -7.199 1.00 96.75 161 VAL A CA 1
ATOM 1281 C C . VAL A 1 161 ? -9.385 6.801 -7.292 1.00 96.75 161 VAL A C 1
ATOM 1283 O O . VAL A 1 161 ? -9.738 7.315 -8.356 1.00 96.75 161 VAL A O 1
ATOM 1286 N N . LEU A 1 162 ? -9.146 7.519 -6.198 1.00 95.75 162 LEU A N 1
ATOM 1287 C CA . LEU A 1 162 ? -9.275 8.975 -6.113 1.00 95.75 162 LEU A CA 1
ATOM 1288 C C . LEU A 1 162 ? -7.959 9.689 -6.404 1.00 95.75 162 LEU A C 1
ATOM 1290 O O . LEU A 1 162 ? -7.925 10.694 -7.113 1.00 95.75 162 LEU A O 1
ATOM 1294 N N . LYS A 1 163 ? -6.864 9.173 -5.846 1.00 95.56 163 LYS A N 1
ATOM 1295 C CA . LYS A 1 163 ? -5.555 9.825 -5.887 1.00 95.56 163 LYS A CA 1
ATOM 1296 C C . LYS A 1 163 ? -4.456 8.794 -6.041 1.00 95.56 163 LYS A C 1
ATOM 1298 O O . LYS A 1 163 ? -4.567 7.670 -5.565 1.00 95.56 163 LYS A O 1
ATOM 1303 N N . VAL A 1 164 ? -3.380 9.197 -6.701 1.00 95.25 164 VAL A N 1
ATOM 1304 C CA . VAL A 1 164 ? -2.215 8.352 -6.936 1.00 95.25 164 VAL A CA 1
ATOM 1305 C C . VAL A 1 164 ? -0.943 9.134 -6.637 1.00 95.25 164 VAL A C 1
ATOM 1307 O O . VAL A 1 164 ? -0.835 10.301 -7.012 1.00 95.25 164 VAL A O 1
ATOM 1310 N N . ILE A 1 165 ? 0.027 8.478 -6.002 1.00 94.25 165 ILE A N 1
ATOM 1311 C CA . ILE A 1 165 ? 1.410 8.953 -5.895 1.00 94.25 165 ILE A CA 1
ATOM 1312 C C . ILE A 1 165 ? 2.256 8.157 -6.889 1.00 94.25 165 ILE A C 1
ATOM 1314 O O . ILE A 1 165 ? 2.418 6.942 -6.761 1.00 94.25 165 ILE A O 1
ATOM 1318 N N . GLU A 1 166 ? 2.777 8.845 -7.906 1.00 89.56 166 GLU A N 1
ATOM 1319 C CA . GLU A 1 166 ? 3.533 8.223 -8.994 1.00 89.56 166 GLU A CA 1
ATOM 1320 C C . GLU A 1 166 ? 4.992 7.955 -8.593 1.00 89.56 166 GLU A C 1
ATOM 1322 O O . GLU A 1 166 ? 5.836 8.849 -8.632 1.00 89.56 166 GLU A O 1
ATOM 1327 N N . ASN A 1 167 ? 5.317 6.694 -8.309 1.00 90.38 167 ASN A N 1
ATOM 1328 C CA . ASN A 1 167 ? 6.689 6.202 -8.161 1.00 90.38 167 ASN A CA 1
ATOM 1329 C C . ASN A 1 167 ? 6.942 4.982 -9.073 1.00 90.38 167 ASN A C 1
ATOM 1331 O O . ASN A 1 167 ? 6.000 4.293 -9.463 1.00 90.38 167 ASN A O 1
ATOM 1335 N N . PRO A 1 168 ? 8.191 4.704 -9.484 1.00 87.12 168 PRO A N 1
ATOM 1336 C CA . PRO A 1 168 ? 8.476 3.556 -10.341 1.00 87.12 168 PRO A CA 1
ATOM 1337 C C . PRO A 1 168 ? 8.373 2.228 -9.571 1.00 87.12 168 PRO A C 1
ATOM 1339 O O . PRO A 1 168 ? 8.875 2.114 -8.454 1.00 87.12 168 PRO A O 1
ATOM 1342 N N . VAL A 1 169 ? 7.782 1.202 -10.194 1.00 87.38 169 VAL A N 1
ATOM 1343 C CA . VAL A 1 169 ? 7.577 -0.123 -9.568 1.00 87.38 169 VAL A CA 1
ATOM 1344 C C . VAL A 1 169 ? 8.624 -1.143 -10.025 1.00 87.38 169 VAL A C 1
ATOM 1346 O O . VAL A 1 169 ? 9.021 -2.023 -9.261 1.00 87.38 169 VAL A O 1
ATOM 1349 N N . SER A 1 170 ? 9.122 -1.009 -11.257 1.00 84.44 170 SER A N 1
ATOM 1350 C CA . SER A 1 170 ? 10.126 -1.904 -11.849 1.00 84.44 170 SER A CA 1
ATOM 1351 C C . SER A 1 170 ? 11.372 -1.162 -12.340 1.00 84.44 170 SER A C 1
ATOM 1353 O O . SER A 1 170 ? 11.324 0.034 -12.626 1.00 84.44 170 SER A O 1
ATOM 1355 N N . LEU A 1 171 ? 12.497 -1.877 -12.487 1.00 82.75 171 LEU A N 1
ATOM 1356 C CA . LEU A 1 171 ? 13.770 -1.294 -12.943 1.00 82.75 171 LEU A CA 1
ATOM 1357 C C . LEU A 1 171 ? 13.641 -0.651 -14.327 1.00 82.75 171 LEU A C 1
ATOM 1359 O O . LEU A 1 171 ? 14.101 0.465 -14.542 1.00 82.75 171 LEU A O 1
ATOM 1363 N N . VAL A 1 172 ? 12.961 -1.330 -15.253 1.00 81.31 172 VAL A N 1
ATOM 1364 C CA . VAL A 1 172 ? 12.729 -0.817 -16.610 1.00 81.31 172 VAL A CA 1
ATOM 1365 C C . VAL A 1 172 ? 11.881 0.455 -16.575 1.00 81.31 172 VAL A C 1
ATOM 1367 O O . VAL A 1 172 ? 12.196 1.427 -17.255 1.00 81.31 172 VAL A O 1
ATOM 1370 N N . GLU A 1 173 ? 10.834 0.495 -15.749 1.00 83.12 173 GLU A N 1
ATOM 1371 C CA . GLU A 1 173 ? 10.031 1.709 -15.578 1.00 83.12 173 GLU A CA 1
ATOM 1372 C C . GLU A 1 173 ? 10.835 2.842 -14.935 1.00 83.12 173 GLU A C 1
ATOM 1374 O O . GLU A 1 173 ? 10.720 3.979 -15.384 1.00 83.12 173 GLU A O 1
ATOM 1379 N N . ALA A 1 174 ? 11.678 2.543 -13.943 1.00 81.88 174 ALA A N 1
ATOM 1380 C CA . ALA A 1 174 ? 12.550 3.518 -13.294 1.00 81.88 174 ALA A CA 1
ATOM 1381 C C . ALA A 1 174 ? 13.576 4.119 -14.270 1.00 81.88 174 ALA A C 1
ATOM 1383 O O . ALA A 1 174 ? 13.786 5.331 -14.252 1.00 81.88 174 ALA A O 1
ATOM 1384 N N . MET A 1 175 ? 14.155 3.305 -15.161 1.00 82.56 175 MET A N 1
ATOM 1385 C CA . MET A 1 175 ? 15.072 3.774 -16.208 1.00 82.56 175 MET A CA 1
ATOM 1386 C C . MET A 1 175 ? 14.367 4.647 -17.257 1.00 82.56 175 MET A C 1
ATOM 1388 O O . MET A 1 175 ? 14.940 5.624 -17.728 1.00 82.56 175 MET A O 1
ATOM 1392 N N . ILE A 1 176 ? 13.114 4.334 -17.608 1.00 82.75 176 ILE A N 1
ATOM 1393 C CA . ILE A 1 176 ? 12.337 5.077 -18.619 1.00 82.75 176 ILE A CA 1
ATOM 1394 C C . ILE A 1 176 ? 11.662 6.337 -18.033 1.00 82.75 176 ILE A C 1
ATOM 1396 O O . ILE A 1 176 ? 11.371 7.289 -18.760 1.00 82.75 176 ILE A O 1
ATOM 1400 N N . ALA A 1 177 ? 11.412 6.379 -16.721 1.00 81.56 177 ALA A N 1
ATOM 1401 C CA . ALA A 1 177 ? 10.762 7.491 -16.026 1.00 81.56 177 ALA A CA 1
ATOM 1402 C C . ALA A 1 177 ? 11.339 8.893 -16.333 1.00 81.56 177 ALA A C 1
ATOM 1404 O O . ALA A 1 177 ? 10.534 9.784 -16.626 1.00 81.56 177 ALA A O 1
ATOM 1405 N N . PRO A 1 178 ? 12.668 9.139 -16.307 1.00 78.50 178 PRO A N 1
ATOM 1406 C CA . PRO A 1 178 ? 13.218 10.457 -16.641 1.00 78.50 178 PRO A CA 1
ATOM 1407 C C . PRO A 1 178 ? 12.867 10.889 -18.072 1.00 78.50 178 PRO A C 1
ATOM 1409 O O . PRO A 1 178 ? 12.443 12.024 -18.283 1.00 78.50 178 PRO A O 1
ATOM 1412 N N . PHE A 1 179 ? 12.925 9.970 -19.039 1.00 80.88 179 PHE A N 1
ATOM 1413 C CA . PHE A 1 179 ? 12.578 10.251 -20.434 1.00 80.88 179 PHE A CA 1
ATOM 1414 C C . PHE A 1 179 ? 11.085 10.541 -20.614 1.00 80.88 179 PHE A C 1
ATOM 1416 O O . PHE A 1 179 ? 10.721 11.467 -21.335 1.00 80.88 179 PHE A O 1
ATOM 1423 N N . LYS A 1 180 ? 10.206 9.816 -19.905 1.00 82.00 180 LYS A N 1
ATOM 1424 C CA . LYS A 1 180 ? 8.762 10.110 -19.895 1.00 82.00 180 LYS A CA 1
ATOM 1425 C C . LYS A 1 180 ? 8.463 11.511 -19.363 1.00 82.00 180 LYS A C 1
ATOM 1427 O O . LYS A 1 180 ? 7.597 12.186 -19.913 1.00 82.00 180 LYS A O 1
ATOM 1432 N N . LYS A 1 181 ? 9.161 11.959 -18.313 1.00 80.38 181 LYS A N 1
ATOM 1433 C CA . LYS A 1 181 ? 8.994 13.320 -17.773 1.00 80.38 181 LYS A CA 1
ATOM 1434 C C . LYS A 1 181 ? 9.408 14.375 -18.799 1.00 80.38 181 LYS A C 1
ATOM 1436 O O . LYS A 1 181 ? 8.651 15.310 -19.034 1.00 80.38 181 LYS A O 1
ATOM 1441 N N . ILE A 1 182 ? 10.548 14.182 -19.459 1.00 78.50 182 ILE A N 1
ATOM 1442 C CA . ILE A 1 182 ? 11.035 15.076 -20.517 1.00 78.50 182 ILE A CA 1
ATOM 1443 C C . ILE A 1 182 ? 10.043 15.130 -21.690 1.00 78.50 182 ILE A C 1
ATOM 1445 O O . ILE A 1 182 ? 9.643 16.214 -22.106 1.00 78.50 182 ILE A O 1
ATOM 1449 N N . ALA A 1 183 ? 9.565 13.979 -22.169 1.00 79.38 183 ALA A N 1
ATOM 1450 C CA . ALA A 1 183 ? 8.566 13.917 -23.236 1.00 79.38 183 ALA A CA 1
ATOM 1451 C C . ALA A 1 183 ? 7.258 14.641 -22.858 1.00 79.38 183 ALA A C 1
ATOM 1453 O O . ALA A 1 183 ? 6.719 15.391 -23.672 1.00 79.38 183 ALA A O 1
ATOM 1454 N N . LYS A 1 184 ? 6.780 14.487 -21.611 1.00 80.06 184 LYS A N 1
ATOM 1455 C CA . LYS A 1 184 ? 5.615 15.231 -21.095 1.00 80.06 184 LYS A CA 1
ATOM 1456 C C . LYS A 1 184 ? 5.852 16.749 -21.123 1.00 80.06 184 LYS A C 1
ATOM 1458 O O . LYS A 1 184 ? 4.962 17.482 -21.551 1.00 80.06 184 LYS A O 1
ATOM 1463 N N . LEU A 1 185 ? 7.035 17.226 -20.723 1.00 80.19 185 LEU A N 1
ATOM 1464 C CA . LEU A 1 185 ? 7.390 18.654 -20.766 1.00 80.19 185 LEU A CA 1
ATOM 1465 C C . LEU A 1 185 ? 7.416 19.208 -22.201 1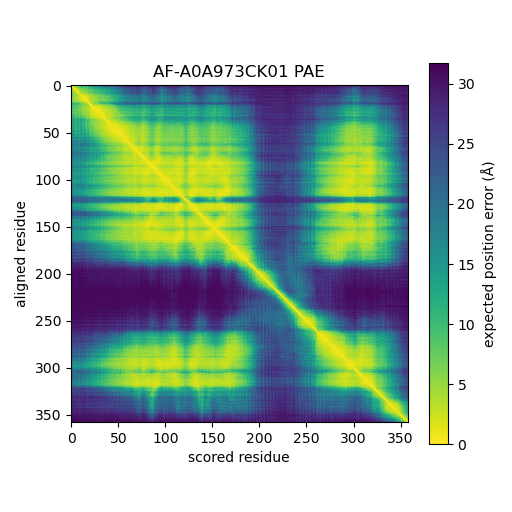.00 80.19 185 LEU A C 1
ATOM 1467 O O . LEU A 1 185 ? 6.906 20.299 -22.439 1.00 80.19 185 LEU A O 1
ATOM 1471 N N . PHE A 1 186 ? 7.932 18.448 -23.170 1.00 76.38 186 PHE A N 1
ATOM 1472 C CA . PHE A 1 186 ? 7.891 18.854 -24.580 1.00 76.38 186 PHE A CA 1
ATOM 1473 C C . PHE A 1 186 ? 6.467 18.879 -25.135 1.00 76.38 186 PHE A C 1
ATOM 1475 O O . PHE A 1 186 ? 6.086 19.846 -25.791 1.00 76.38 186 PHE A O 1
ATOM 1482 N N . SER A 1 187 ? 5.653 17.863 -24.832 1.00 74.88 187 SER A N 1
ATOM 1483 C CA . SER A 1 187 ? 4.255 17.831 -25.276 1.00 74.88 187 SER A CA 1
ATOM 1484 C C . SER A 1 187 ? 3.432 18.996 -24.714 1.00 74.88 187 SER A C 1
ATOM 1486 O O . SER A 1 187 ? 2.656 19.601 -25.449 1.00 74.88 187 SER A O 1
ATOM 1488 N N . SER A 1 188 ? 3.655 19.369 -23.447 1.00 68.25 188 SER A N 1
ATOM 1489 C CA . SER A 1 188 ? 2.959 20.495 -22.816 1.00 68.25 188 SER A CA 1
ATOM 1490 C C . SER A 1 188 ? 3.465 21.857 -23.303 1.00 68.25 188 SER A C 1
ATOM 1492 O O . SER A 1 188 ? 2.705 22.826 -23.332 1.00 68.25 188 SER A O 1
ATOM 1494 N N . GLY A 1 189 ? 4.729 21.940 -23.729 1.00 66.62 189 GLY A N 1
ATOM 1495 C CA . GLY A 1 189 ? 5.279 23.101 -24.428 1.00 66.62 189 GLY A CA 1
ATOM 1496 C C . GLY A 1 189 ? 4.658 23.293 -25.812 1.00 66.62 189 GLY A C 1
ATOM 1497 O O . GLY A 1 189 ? 4.237 24.398 -26.140 1.00 66.62 189 GLY A O 1
ATOM 1498 N N . ILE A 1 190 ? 4.516 22.215 -26.590 1.00 62.28 190 ILE A N 1
ATOM 1499 C CA . ILE A 1 190 ? 3.873 22.254 -27.913 1.00 62.28 190 ILE A CA 1
ATOM 1500 C C . ILE A 1 190 ? 2.415 22.696 -27.783 1.00 62.28 190 ILE A C 1
ATOM 1502 O O . ILE A 1 190 ? 2.026 23.643 -28.456 1.00 62.28 190 ILE A O 1
ATOM 1506 N N . SER A 1 191 ? 1.641 22.125 -26.853 1.00 57.88 191 SER A N 1
ATOM 1507 C CA . SER A 1 191 ? 0.242 22.533 -26.646 1.00 57.88 191 SER A CA 1
ATOM 1508 C C . SER A 1 191 ? 0.079 24.003 -26.237 1.00 57.88 191 SER A C 1
ATOM 1510 O O . SER A 1 191 ? -0.950 24.601 -26.528 1.00 57.88 191 SER A O 1
ATOM 1512 N N . LYS A 1 192 ? 1.087 24.604 -25.584 1.00 58.47 192 LYS A N 1
ATOM 1513 C CA . LYS A 1 192 ? 1.106 26.041 -25.246 1.00 58.47 192 LYS A CA 1
ATOM 1514 C C . LYS A 1 192 ? 1.510 26.931 -26.427 1.00 58.47 192 LYS A C 1
ATOM 1516 O O . LYS A 1 192 ? 1.105 28.089 -26.483 1.00 58.47 192 LYS A O 1
ATOM 1521 N N . ILE A 1 193 ? 2.310 26.407 -27.356 1.00 55.28 193 ILE A N 1
ATOM 1522 C CA . ILE A 1 193 ? 2.754 27.124 -28.557 1.00 55.28 193 ILE A CA 1
ATOM 1523 C C . ILE A 1 193 ? 1.657 27.102 -29.626 1.00 55.28 193 ILE A C 1
ATOM 1525 O O . ILE A 1 193 ? 1.434 28.124 -30.267 1.00 55.28 193 ILE A O 1
ATOM 1529 N N . THR A 1 194 ? 0.906 26.006 -29.782 1.00 53.62 194 THR A N 1
ATOM 1530 C CA . THR A 1 194 ? -0.178 25.916 -30.780 1.00 53.62 194 THR A CA 1
ATOM 1531 C C . THR A 1 194 ? -1.287 26.947 -30.531 1.00 53.62 194 THR A C 1
ATOM 1533 O O . THR A 1 194 ? -1.840 27.481 -31.483 1.00 53.62 194 THR A O 1
ATOM 1536 N N . SER A 1 195 ? -1.547 27.331 -29.275 1.00 50.75 195 SER A N 1
ATOM 1537 C CA . SER A 1 195 ? -2.518 28.389 -28.948 1.00 50.75 195 SER A CA 1
ATOM 1538 C C . SER A 1 195 ? -2.054 29.819 -29.269 1.00 50.75 195 SER A C 1
ATOM 1540 O O . SER A 1 195 ? -2.872 30.735 -29.252 1.00 50.75 195 SER A O 1
ATOM 1542 N N . SER A 1 196 ? -0.763 30.045 -29.541 1.00 50.59 196 SER A N 1
ATOM 1543 C CA . SER A 1 196 ? -0.204 31.381 -29.818 1.00 50.59 196 SER A CA 1
ATOM 1544 C C . SER A 1 196 ? 0.362 31.552 -31.232 1.00 50.59 196 SER A C 1
ATOM 1546 O O . SER A 1 196 ? 0.680 32.676 -31.617 1.00 50.59 196 SER A O 1
ATOM 1548 N N . THR A 1 197 ? 0.464 30.480 -32.027 1.00 49.12 197 THR A N 1
ATOM 1549 C CA . THR A 1 197 ? 1.187 30.493 -33.316 1.00 49.12 197 THR A CA 1
ATOM 1550 C C . THR A 1 197 ? 0.329 30.574 -34.575 1.00 49.12 197 THR A C 1
ATOM 1552 O O . THR A 1 197 ? 0.891 30.842 -35.635 1.00 49.12 197 THR A O 1
ATOM 1555 N N . GLU A 1 198 ? -1.000 30.462 -34.506 1.00 52.19 198 GLU A N 1
ATOM 1556 C CA . GLU A 1 198 ? -1.839 30.613 -35.711 1.00 52.19 198 GLU A CA 1
ATOM 1557 C C . GLU A 1 198 ? -1.784 32.036 -36.300 1.00 52.19 198 GLU A C 1
ATOM 1559 O O . GLU A 1 198 ? -1.756 32.196 -37.515 1.00 52.19 198 GLU A O 1
ATOM 1564 N N . LYS A 1 199 ? -1.645 33.085 -35.475 1.00 53.31 199 LYS A N 1
ATOM 1565 C CA . LYS A 1 199 ? -1.625 34.484 -35.961 1.00 53.31 199 LYS A CA 1
ATOM 1566 C C . LYS A 1 199 ? -0.265 34.973 -36.476 1.00 53.31 199 LYS A C 1
ATOM 1568 O O . LYS A 1 199 ? -0.205 35.995 -37.158 1.00 53.31 199 LYS A O 1
ATOM 1573 N N . THR A 1 200 ? 0.831 34.289 -36.142 1.00 52.09 200 THR A N 1
ATOM 1574 C CA . THR A 1 200 ? 2.192 34.710 -36.530 1.00 52.09 200 THR A CA 1
ATOM 1575 C C . THR A 1 200 ? 2.685 33.963 -37.769 1.00 52.09 200 THR A C 1
ATOM 1577 O O . THR A 1 200 ? 3.372 34.556 -38.598 1.00 52.09 200 THR A O 1
ATOM 1580 N N . LEU A 1 201 ? 2.277 32.700 -37.946 1.00 48.44 201 LEU A N 1
ATOM 1581 C CA . LEU A 1 201 ? 2.675 31.867 -39.087 1.00 48.44 201 LEU A CA 1
ATOM 1582 C C . LEU A 1 201 ? 2.189 32.414 -40.437 1.00 48.44 201 LEU A C 1
ATOM 1584 O O . LEU A 1 201 ? 2.934 32.354 -41.413 1.00 48.44 201 LEU A O 1
ATOM 1588 N N . GLU A 1 202 ? 1.003 33.022 -40.487 1.00 47.78 202 GLU A N 1
ATOM 1589 C CA . GLU A 1 202 ? 0.422 33.547 -41.732 1.00 47.78 202 GLU A CA 1
ATOM 1590 C C . GLU A 1 202 ? 1.206 34.752 -42.294 1.00 47.78 202 GLU A C 1
ATOM 1592 O O . GLU A 1 202 ? 1.413 34.863 -43.501 1.00 47.78 202 GLU A O 1
ATOM 1597 N N . LYS A 1 203 ? 1.753 35.613 -41.421 1.00 53.66 203 LYS A N 1
ATOM 1598 C CA . LYS A 1 203 ? 2.552 36.788 -41.828 1.00 53.66 203 LYS A CA 1
ATOM 1599 C C . LYS A 1 203 ? 3.998 36.448 -42.201 1.00 53.66 203 LYS A C 1
ATOM 1601 O O . LYS A 1 203 ? 4.597 37.131 -43.034 1.00 53.66 203 LYS A O 1
ATOM 1606 N N . SER A 1 204 ? 4.568 35.401 -41.605 1.00 51.56 204 SER A N 1
ATOM 1607 C CA . SER A 1 204 ? 5.943 34.966 -41.887 1.00 51.56 204 SER A CA 1
ATOM 1608 C C . SER A 1 204 ? 6.056 34.175 -43.193 1.00 51.56 204 SER A C 1
ATOM 1610 O O . SER A 1 204 ? 7.068 34.275 -43.880 1.00 51.56 204 SER A O 1
ATOM 1612 N N . PHE A 1 205 ? 5.010 33.441 -43.585 1.00 43.75 205 PHE A N 1
ATOM 1613 C CA . PHE A 1 205 ? 5.024 32.657 -44.825 1.00 43.75 205 PHE A CA 1
ATOM 1614 C C . PHE A 1 205 ? 4.996 33.535 -46.086 1.00 43.75 205 PHE A C 1
ATOM 1616 O O . PHE A 1 205 ? 5.662 33.237 -47.076 1.00 43.75 205 PHE A O 1
ATOM 1623 N N . GLN A 1 206 ? 4.283 34.663 -46.038 1.00 47.88 206 GLN A N 1
ATOM 1624 C CA . GLN A 1 206 ? 4.119 35.569 -47.180 1.00 47.88 206 GLN A CA 1
ATOM 1625 C C . GLN A 1 206 ? 5.386 36.384 -47.504 1.00 47.88 206 GLN A C 1
ATOM 1627 O O . GLN A 1 206 ? 5.592 36.793 -48.644 1.00 47.88 206 GLN A O 1
ATOM 1632 N N . SER A 1 207 ? 6.262 36.584 -46.516 1.00 47.81 207 SER A N 1
ATOM 1633 C CA . SER A 1 207 ? 7.502 37.368 -46.632 1.00 47.81 207 SER A CA 1
ATOM 1634 C C . SER A 1 207 ? 8.740 36.520 -46.971 1.00 47.81 207 SER A C 1
ATOM 1636 O O . SER A 1 207 ? 9.748 37.050 -47.446 1.00 47.81 207 SER A O 1
ATOM 1638 N N . SER A 1 208 ? 8.675 35.196 -46.790 1.00 45.25 208 SER A N 1
ATOM 1639 C CA . SER A 1 208 ? 9.749 34.275 -47.189 1.00 45.25 208 SER A CA 1
ATOM 1640 C C . SER A 1 208 ? 9.710 33.893 -48.673 1.00 45.25 208 SER A C 1
ATOM 1642 O O . SER A 1 208 ? 10.761 33.617 -49.244 1.00 45.25 208 SER A O 1
ATOM 1644 N N . ILE A 1 209 ? 8.544 33.939 -49.326 1.00 43.75 209 ILE A N 1
ATOM 1645 C CA . ILE A 1 209 ? 8.401 33.573 -50.749 1.00 43.75 209 ILE A CA 1
ATOM 1646 C C . ILE A 1 209 ? 9.041 34.629 -51.674 1.00 43.75 209 ILE A C 1
ATOM 1648 O O . ILE A 1 209 ? 9.660 34.277 -52.672 1.00 43.75 209 ILE A O 1
ATOM 1652 N N . THR A 1 210 ? 9.007 35.912 -51.306 1.00 42.97 210 THR A N 1
ATOM 1653 C CA . THR A 1 210 ? 9.552 37.026 -52.112 1.00 42.97 210 THR A CA 1
ATOM 1654 C C . THR A 1 210 ? 11.081 37.160 -52.067 1.00 42.97 210 THR A C 1
ATOM 1656 O O . THR A 1 210 ? 11.665 37.816 -52.927 1.00 42.97 210 THR A O 1
ATOM 1659 N N . ASN A 1 211 ? 11.759 36.544 -51.091 1.00 47.56 211 ASN A N 1
ATOM 1660 C CA . ASN A 1 211 ? 13.219 36.648 -50.927 1.00 47.56 211 ASN A CA 1
ATOM 1661 C C . ASN A 1 211 ? 14.002 35.473 -51.542 1.00 47.56 211 ASN A C 1
ATOM 1663 O O . ASN A 1 211 ? 15.224 35.553 -51.698 1.00 47.56 211 ASN A O 1
ATOM 1667 N N . ILE A 1 212 ? 13.311 34.399 -51.932 1.00 38.62 212 ILE A N 1
ATOM 1668 C CA . ILE A 1 212 ? 13.927 33.229 -52.574 1.00 38.62 212 ILE A CA 1
ATOM 1669 C C . ILE A 1 212 ? 14.276 33.526 -54.046 1.00 38.62 212 ILE A C 1
ATOM 1671 O O . ILE A 1 212 ? 15.307 33.064 -54.525 1.00 38.62 212 ILE A O 1
ATOM 1675 N N . GLU A 1 213 ? 13.523 34.386 -54.741 1.00 36.81 213 GLU A N 1
ATOM 1676 C CA . GLU A 1 213 ? 13.787 34.725 -56.154 1.00 36.81 213 GLU A CA 1
ATOM 1677 C C . GLU A 1 213 ? 15.067 35.553 -56.380 1.00 36.81 213 GLU A C 1
ATOM 1679 O O . GLU A 1 213 ? 15.635 35.523 -57.469 1.00 36.81 213 GLU A O 1
ATOM 1684 N N . LYS A 1 214 ? 15.576 36.266 -55.363 1.00 41.41 214 LYS A N 1
ATOM 1685 C CA . LYS A 1 214 ? 16.753 37.151 -55.509 1.00 41.41 214 LYS A CA 1
ATOM 1686 C C . LYS A 1 214 ? 18.097 36.520 -55.141 1.00 41.41 214 LYS A C 1
ATOM 1688 O O . LYS A 1 214 ? 19.133 37.098 -55.456 1.00 41.41 214 LYS A O 1
ATOM 1693 N N . SER A 1 215 ? 18.116 35.362 -54.481 1.00 36.25 215 SER A N 1
ATOM 1694 C CA . SER A 1 215 ? 19.343 34.803 -53.881 1.00 36.25 215 SER A CA 1
ATOM 1695 C C . SER A 1 215 ? 20.022 33.693 -54.696 1.00 36.25 215 SER A C 1
ATOM 1697 O O . SER A 1 215 ? 21.060 33.186 -54.284 1.00 36.25 215 SER A O 1
ATOM 1699 N N . VAL A 1 216 ? 19.511 33.363 -55.887 1.00 33.22 216 VAL A N 1
ATOM 1700 C CA . VAL A 1 216 ? 20.089 32.329 -56.773 1.00 33.22 216 VAL A CA 1
ATOM 1701 C C . VAL A 1 216 ? 21.221 32.874 -57.680 1.00 33.22 216 VAL A C 1
ATOM 1703 O O . VAL A 1 216 ? 21.873 32.106 -58.378 1.00 33.22 216 VAL A O 1
ATOM 1706 N N . ALA A 1 217 ? 21.519 34.182 -57.663 1.00 36.69 217 ALA A N 1
ATOM 1707 C CA . ALA A 1 217 ? 22.352 34.824 -58.693 1.00 36.69 217 ALA A CA 1
ATOM 1708 C C . ALA A 1 217 ? 23.867 34.993 -58.415 1.00 36.69 217 ALA A C 1
ATOM 1710 O O . ALA A 1 217 ? 24.573 35.387 -59.337 1.00 36.69 217 ALA A O 1
ATOM 1711 N N . SER A 1 218 ? 24.414 34.692 -57.229 1.00 30.31 218 SER A N 1
ATOM 1712 C CA . SER A 1 218 ? 25.862 34.886 -56.987 1.00 30.31 218 SER A CA 1
ATOM 1713 C C . SER A 1 218 ? 26.471 33.812 -56.091 1.00 30.31 218 SER A C 1
ATOM 1715 O O . SER A 1 218 ? 26.056 33.626 -54.950 1.00 30.31 218 SER A O 1
ATOM 1717 N N . GLY A 1 219 ? 27.479 33.114 -56.617 1.00 32.38 219 GLY A N 1
ATOM 1718 C CA . GLY A 1 219 ? 28.225 32.074 -55.916 1.00 32.38 219 GLY A CA 1
ATOM 1719 C C . GLY A 1 219 ? 29.499 32.552 -55.201 1.00 32.38 219 GLY A C 1
ATOM 1720 O O . GLY A 1 219 ? 30.054 33.601 -55.512 1.00 32.38 219 GLY A O 1
ATOM 1721 N N . ALA A 1 220 ? 29.982 31.649 -54.337 1.00 30.22 220 ALA A N 1
ATOM 1722 C CA . ALA A 1 220 ? 31.347 31.454 -53.821 1.00 30.22 220 ALA A CA 1
ATOM 1723 C C . ALA A 1 220 ? 31.803 32.071 -52.469 1.00 30.22 220 ALA A C 1
ATOM 1725 O O . ALA A 1 220 ? 31.668 33.256 -52.191 1.00 30.22 220 ALA A O 1
ATOM 1726 N N . ASN A 1 221 ? 32.498 31.185 -51.729 1.00 26.59 221 ASN A N 1
ATOM 1727 C CA . ASN A 1 221 ? 33.617 31.344 -50.780 1.00 26.59 221 ASN A CA 1
ATOM 1728 C C . ASN A 1 221 ? 33.431 31.871 -49.335 1.00 26.59 221 ASN A C 1
ATOM 1730 O O . ASN A 1 221 ? 33.467 33.059 -49.053 1.00 26.59 221 ASN A O 1
ATOM 1734 N N . GLY A 1 222 ? 33.449 30.918 -48.391 1.00 39.09 222 GLY A N 1
ATOM 1735 C CA . GLY A 1 222 ? 34.563 30.688 -47.450 1.00 39.09 222 GLY A CA 1
ATOM 1736 C C . GLY A 1 222 ? 35.040 31.806 -46.506 1.00 39.09 222 GLY A C 1
ATOM 1737 O O . GLY A 1 222 ? 35.929 32.571 -46.862 1.00 39.09 222 GLY A O 1
ATOM 1738 N N . LYS A 1 223 ? 34.599 31.749 -45.238 1.00 25.45 223 LYS A N 1
ATOM 1739 C CA . LYS A 1 223 ? 35.409 31.885 -43.999 1.00 25.45 223 LYS A CA 1
ATOM 1740 C C . LYS A 1 223 ? 34.505 31.686 -42.776 1.00 25.45 223 LYS A C 1
ATOM 1742 O O . LYS A 1 223 ? 33.401 32.216 -42.732 1.00 25.45 223 LYS A O 1
ATOM 1747 N N . ALA A 1 224 ? 34.968 30.928 -41.783 1.00 42.81 224 ALA A N 1
ATOM 1748 C CA . ALA A 1 224 ? 34.276 30.779 -40.503 1.00 42.81 224 ALA A CA 1
ATOM 1749 C C . ALA A 1 224 ? 34.473 32.034 -39.629 1.00 42.81 224 ALA A C 1
ATOM 1751 O O . ALA A 1 224 ? 35.620 32.472 -39.499 1.00 42.81 224 ALA A O 1
ATOM 1752 N N . PRO A 1 225 ? 33.427 32.574 -38.971 1.00 35.19 225 PRO A N 1
ATOM 1753 C CA . PRO A 1 225 ? 33.609 33.474 -37.844 1.00 35.19 225 PRO A CA 1
ATOM 1754 C C . PRO A 1 225 ? 33.218 32.830 -36.507 1.00 35.19 225 PRO A C 1
ATOM 1756 O O . PRO A 1 225 ? 32.364 31.950 -36.405 1.00 35.19 225 PRO A O 1
ATOM 1759 N N . ALA A 1 226 ? 33.928 33.297 -35.485 1.00 35.03 226 ALA A N 1
ATOM 1760 C CA . ALA A 1 226 ? 33.913 32.854 -34.105 1.00 35.03 226 ALA A CA 1
ATOM 1761 C C . ALA A 1 226 ? 32.623 33.210 -33.336 1.00 35.03 226 ALA A C 1
ATOM 1763 O O . ALA A 1 226 ? 31.805 34.016 -33.770 1.00 35.03 226 ALA A O 1
ATOM 1764 N N . LYS A 1 227 ? 32.509 32.584 -32.154 1.00 47.25 227 LYS A N 1
ATOM 1765 C CA . LYS A 1 227 ? 31.492 32.739 -31.097 1.00 47.25 227 LYS A CA 1
ATOM 1766 C C . LYS A 1 227 ? 30.812 34.120 -31.043 1.00 47.25 227 LYS A C 1
ATOM 1768 O O . LYS A 1 227 ? 31.442 35.104 -30.667 1.00 47.25 227 LYS A O 1
ATOM 1773 N N . ALA A 1 228 ? 29.496 34.128 -31.251 1.00 32.50 228 ALA A N 1
ATOM 1774 C CA . ALA A 1 228 ? 28.572 35.177 -30.818 1.00 32.50 228 ALA A CA 1
ATOM 1775 C C . ALA A 1 228 ? 27.329 34.525 -30.165 1.00 32.50 228 ALA A C 1
ATOM 1777 O O . ALA A 1 228 ? 26.998 33.385 -30.507 1.00 32.50 228 ALA A O 1
ATOM 1778 N N . PRO A 1 229 ? 26.668 35.189 -29.196 1.00 37.41 229 PRO A N 1
ATOM 1779 C CA . PRO A 1 229 ? 25.571 34.609 -28.426 1.00 37.41 229 PRO A CA 1
ATOM 1780 C C . PRO A 1 229 ? 24.346 34.342 -29.308 1.00 37.41 229 PRO A C 1
ATOM 1782 O O . PRO A 1 229 ? 23.982 35.141 -30.171 1.00 37.41 229 PRO A O 1
ATOM 1785 N N . ILE A 1 230 ? 23.711 33.192 -29.084 1.00 41.47 230 ILE A N 1
ATOM 1786 C CA . ILE A 1 230 ? 22.573 32.712 -29.869 1.00 41.47 230 ILE A CA 1
ATOM 1787 C C . ILE A 1 230 ? 21.337 33.541 -29.499 1.00 41.47 230 ILE A C 1
ATOM 1789 O O . ILE A 1 230 ? 20.748 33.347 -28.439 1.00 41.47 230 ILE A O 1
ATOM 1793 N N . ASN A 1 231 ? 20.948 34.455 -30.387 1.00 39.12 231 ASN A N 1
ATOM 1794 C CA . ASN A 1 231 ? 19.683 35.184 -30.337 1.00 39.12 231 ASN A CA 1
ATOM 1795 C C . ASN A 1 231 ? 18.736 34.584 -31.401 1.00 39.12 231 ASN A C 1
ATOM 1797 O O . ASN A 1 231 ? 19.175 34.382 -32.538 1.00 39.12 231 ASN A O 1
ATOM 1801 N N . PRO A 1 232 ? 17.450 34.308 -31.106 1.00 45.25 232 PRO A N 1
ATOM 1802 C CA . PRO A 1 232 ? 16.558 33.576 -32.016 1.00 45.25 232 PRO A CA 1
ATOM 1803 C C . PRO A 1 232 ? 16.265 34.304 -33.342 1.00 45.25 232 PRO A C 1
ATOM 1805 O O . PRO A 1 232 ? 15.901 33.659 -34.320 1.00 45.25 232 PRO A O 1
ATOM 1808 N N . ALA A 1 233 ? 16.500 35.618 -33.422 1.00 45.00 233 ALA A N 1
ATOM 1809 C CA . ALA A 1 233 ? 16.387 36.394 -34.662 1.00 45.00 233 ALA A CA 1
ATOM 1810 C C . ALA A 1 233 ? 17.587 36.221 -35.624 1.00 45.00 233 ALA A C 1
ATOM 1812 O O . ALA A 1 233 ? 17.446 36.433 -36.825 1.00 45.00 233 ALA A O 1
ATOM 1813 N N . GLY A 1 234 ? 18.760 35.801 -35.131 1.00 43.84 234 GLY A N 1
ATOM 1814 C CA . GLY A 1 234 ? 19.967 35.593 -35.950 1.00 43.84 234 GLY A CA 1
ATOM 1815 C C . GLY A 1 234 ? 20.047 34.219 -36.630 1.00 43.84 234 GLY A C 1
ATOM 1816 O O . GLY A 1 234 ? 20.872 34.006 -37.521 1.00 43.84 234 GLY A O 1
ATOM 1817 N N . LEU A 1 235 ? 19.177 33.281 -36.242 1.00 43.66 235 LEU A N 1
ATOM 1818 C CA . LEU A 1 235 ? 19.147 31.923 -36.797 1.00 43.66 235 LEU A CA 1
ATOM 1819 C C . LEU A 1 235 ? 18.553 31.878 -38.217 1.00 43.66 235 LEU A C 1
ATOM 1821 O O . LEU A 1 235 ? 18.858 30.981 -38.994 1.00 43.66 235 LEU A O 1
ATOM 1825 N N . ILE A 1 236 ? 17.723 32.862 -38.572 1.00 47.50 236 ILE A N 1
ATOM 1826 C CA . ILE A 1 236 ? 16.996 32.880 -39.850 1.00 47.50 236 ILE A CA 1
ATOM 1827 C C . ILE A 1 236 ? 17.876 33.435 -40.982 1.00 47.50 236 ILE A C 1
ATOM 1829 O O . ILE A 1 236 ? 17.760 33.005 -42.125 1.00 47.50 236 ILE A O 1
ATOM 1833 N N . MET A 1 237 ? 18.833 34.314 -40.669 1.00 47.12 237 MET A N 1
ATOM 1834 C CA . MET A 1 237 ? 19.722 34.928 -41.666 1.00 47.12 237 MET A CA 1
ATOM 1835 C C . MET A 1 237 ? 21.006 34.118 -41.944 1.00 47.12 237 MET A C 1
ATOM 1837 O O . MET A 1 237 ? 21.750 34.439 -42.864 1.00 47.12 237 MET A O 1
ATOM 1841 N N . SER A 1 238 ? 21.259 33.038 -41.197 1.00 43.62 238 SER A N 1
ATOM 1842 C CA . SER A 1 238 ? 22.420 32.139 -41.368 1.00 43.62 238 SER A CA 1
ATOM 1843 C C . SER A 1 238 ? 22.064 30.757 -41.947 1.00 43.62 238 SER A C 1
ATOM 1845 O O . SER A 1 238 ? 22.933 29.890 -42.086 1.00 43.62 238 SER A O 1
ATOM 1847 N N . GLY A 1 239 ? 20.798 30.544 -42.327 1.00 47.66 239 GLY A N 1
ATOM 1848 C CA . GLY A 1 239 ? 20.260 29.237 -42.715 1.00 47.66 239 GLY A CA 1
ATOM 1849 C C . GLY A 1 239 ? 20.932 28.582 -43.927 1.00 47.66 239 GLY A C 1
ATOM 1850 O O . GLY A 1 239 ? 21.065 27.365 -43.956 1.00 47.66 239 GLY A O 1
ATOM 1851 N N . SER A 1 240 ? 21.439 29.340 -44.899 1.00 45.56 240 SER A N 1
ATOM 1852 C CA . SER A 1 240 ? 22.076 28.773 -46.101 1.00 45.56 240 SER A CA 1
ATOM 1853 C C . SER A 1 240 ? 23.493 28.232 -45.863 1.00 45.56 240 SER A C 1
ATOM 1855 O O . SER A 1 240 ? 23.919 27.314 -46.563 1.00 45.56 240 SER A O 1
ATOM 1857 N N . LEU A 1 241 ? 24.210 28.718 -44.843 1.00 42.09 241 LEU A N 1
ATOM 1858 C CA . LEU A 1 241 ? 25.538 28.201 -44.486 1.00 42.09 241 LEU A CA 1
ATOM 1859 C C . LEU A 1 241 ? 25.464 27.046 -43.471 1.00 42.09 241 LEU A C 1
ATOM 1861 O O . LEU A 1 241 ? 26.334 26.173 -43.459 1.00 42.09 241 LEU A O 1
ATOM 1865 N N . ALA A 1 242 ? 24.397 26.991 -42.668 1.00 47.84 242 ALA A N 1
ATOM 1866 C CA . ALA A 1 242 ? 24.164 25.916 -41.706 1.00 47.84 242 ALA A CA 1
ATOM 1867 C C . ALA A 1 242 ? 23.898 24.561 -42.389 1.00 47.84 242 ALA A C 1
ATOM 1869 O O . ALA A 1 242 ? 24.428 23.543 -41.949 1.00 47.84 242 ALA A O 1
ATOM 1870 N N . PHE A 1 243 ? 23.163 24.530 -43.508 1.00 44.41 243 PHE A N 1
ATOM 1871 C CA . PHE A 1 243 ? 22.912 23.282 -44.245 1.00 44.41 243 PHE A CA 1
ATOM 1872 C C . PHE A 1 243 ? 24.161 22.736 -44.963 1.00 44.41 243 PHE A C 1
ATOM 1874 O O . PHE A 1 243 ? 24.367 21.522 -44.978 1.00 44.41 243 PHE A O 1
ATOM 1881 N N . ALA A 1 244 ? 25.047 23.601 -45.475 1.00 50.19 244 ALA A N 1
ATOM 1882 C CA . ALA A 1 244 ? 26.329 23.178 -46.052 1.00 50.19 244 ALA A CA 1
ATOM 1883 C C . ALA A 1 244 ? 27.303 22.635 -44.984 1.00 50.19 244 ALA A C 1
ATOM 1885 O O . ALA A 1 244 ? 27.999 21.647 -45.224 1.00 50.19 244 ALA A O 1
ATOM 1886 N N . ALA A 1 245 ? 27.305 23.226 -43.782 1.00 49.56 245 ALA A N 1
ATOM 1887 C CA . ALA A 1 245 ? 28.082 22.736 -42.642 1.00 49.56 245 ALA A CA 1
ATOM 1888 C C . ALA A 1 245 ? 27.556 21.391 -42.105 1.00 49.56 245 ALA A C 1
ATOM 1890 O O . ALA A 1 245 ? 28.339 20.507 -41.766 1.00 49.56 245 ALA A O 1
ATOM 1891 N N . ILE A 1 246 ? 26.237 21.177 -42.086 1.00 52.50 246 ILE A N 1
ATOM 1892 C CA . ILE A 1 246 ? 25.654 19.876 -41.719 1.00 52.50 246 ILE A CA 1
ATOM 1893 C C . ILE A 1 246 ? 26.043 18.808 -42.756 1.00 52.50 246 ILE A C 1
ATOM 1895 O O . ILE A 1 246 ? 26.432 17.704 -42.376 1.00 52.50 246 ILE A O 1
ATOM 1899 N N . GLY A 1 247 ? 26.040 19.150 -44.049 1.00 56.19 247 GLY A N 1
ATOM 1900 C CA . GL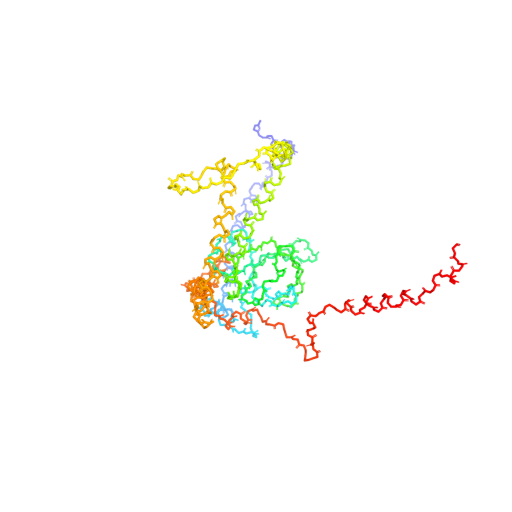Y A 1 247 ? 26.478 18.253 -45.123 1.00 56.19 247 GLY A CA 1
ATOM 1901 C C . GLY A 1 247 ? 27.947 17.825 -45.012 1.00 56.19 247 GLY A C 1
ATOM 1902 O O . GLY A 1 247 ? 28.251 16.640 -45.154 1.00 56.19 247 GLY A O 1
ATOM 1903 N N . SER A 1 248 ? 28.860 18.750 -44.689 1.00 57.47 248 SER A N 1
ATOM 1904 C CA . SER A 1 248 ? 30.283 18.426 -44.498 1.00 57.47 248 SER A CA 1
ATOM 1905 C C . SER A 1 248 ? 30.543 17.621 -43.222 1.00 57.47 248 SER A C 1
ATOM 1907 O O . SER A 1 248 ? 31.393 16.732 -43.229 1.00 57.47 248 SER A O 1
ATOM 1909 N N . THR A 1 249 ? 29.763 17.850 -42.161 1.00 60.00 249 THR A N 1
ATOM 1910 C CA . THR A 1 249 ? 29.845 17.052 -40.929 1.00 60.00 249 THR A CA 1
ATOM 1911 C C . THR A 1 249 ? 29.378 15.617 -41.186 1.00 60.00 249 THR A C 1
ATOM 1913 O O . THR A 1 249 ? 30.068 14.676 -40.810 1.00 60.00 249 THR A O 1
ATOM 1916 N N . PHE A 1 250 ? 28.271 15.425 -41.912 1.00 63.22 250 PHE A N 1
ATOM 1917 C CA . PHE A 1 250 ? 27.800 14.094 -42.315 1.00 63.22 250 PHE A CA 1
ATOM 1918 C C . PHE A 1 250 ? 28.772 13.380 -43.264 1.00 63.22 250 PHE A C 1
ATOM 1920 O O . PHE A 1 250 ? 28.980 12.177 -43.117 1.00 63.22 250 PHE A O 1
ATOM 1927 N N . ALA A 1 251 ? 29.409 14.097 -44.196 1.00 65.38 251 ALA A N 1
ATOM 1928 C CA . ALA A 1 251 ? 30.415 13.525 -45.093 1.00 65.38 251 ALA A CA 1
ATOM 1929 C C . ALA A 1 251 ? 31.713 13.140 -44.357 1.00 65.38 251 ALA A C 1
ATOM 1931 O O . ALA A 1 251 ? 32.277 12.079 -44.621 1.00 65.38 251 ALA A O 1
ATOM 1932 N N . PHE A 1 252 ? 32.170 13.961 -43.404 1.00 69.44 252 PHE A N 1
ATOM 1933 C CA . PHE A 1 252 ? 33.331 13.665 -42.559 1.00 69.44 252 PHE A CA 1
ATOM 1934 C C . PHE A 1 252 ? 33.068 12.476 -41.635 1.00 69.44 252 PHE A C 1
ATOM 1936 O O . PHE A 1 252 ? 33.915 11.594 -41.507 1.00 69.44 252 PHE A O 1
ATOM 1943 N N . ILE A 1 253 ? 31.862 12.408 -41.068 1.00 68.38 253 ILE A N 1
ATOM 1944 C CA . ILE A 1 253 ? 31.371 11.256 -40.319 1.00 68.38 253 ILE A CA 1
ATOM 1945 C C . ILE A 1 253 ? 31.398 10.022 -41.236 1.00 68.38 253 ILE A C 1
ATOM 1947 O O . ILE A 1 253 ? 32.124 9.076 -40.954 1.00 68.38 253 ILE A O 1
ATOM 1951 N N . ALA A 1 254 ? 30.728 10.049 -42.389 1.00 66.94 254 ALA A N 1
ATOM 1952 C CA . ALA A 1 254 ? 30.659 8.910 -43.309 1.00 66.94 254 ALA A CA 1
ATOM 1953 C C . ALA A 1 254 ? 32.033 8.425 -43.817 1.00 66.94 254 ALA A C 1
ATOM 1955 O O . ALA A 1 254 ? 32.230 7.222 -43.985 1.00 66.94 254 ALA A O 1
ATOM 1956 N N . LYS A 1 255 ? 32.991 9.337 -44.041 1.00 65.00 255 LYS A N 1
ATOM 1957 C CA . LYS A 1 255 ? 34.366 8.995 -44.438 1.00 65.00 255 LYS A CA 1
ATOM 1958 C C . LYS A 1 255 ? 35.147 8.356 -43.287 1.00 65.00 255 LYS A C 1
ATOM 1960 O O . LYS A 1 255 ? 35.756 7.313 -43.485 1.00 65.00 255 LYS A O 1
ATOM 1965 N N . THR A 1 256 ? 35.049 8.926 -42.087 1.00 63.50 256 THR A N 1
ATOM 1966 C CA . THR A 1 256 ? 35.642 8.370 -40.860 1.00 63.50 256 THR A CA 1
ATOM 1967 C C . THR A 1 256 ? 35.082 6.971 -40.565 1.00 63.50 256 THR A C 1
ATOM 1969 O O . THR A 1 256 ? 35.832 6.053 -40.263 1.00 63.50 256 THR A O 1
ATOM 1972 N N . PHE A 1 257 ? 33.778 6.754 -40.763 1.00 60.00 257 PHE A N 1
ATOM 1973 C CA . PHE A 1 257 ? 33.118 5.450 -40.597 1.00 60.00 257 PHE A CA 1
ATOM 1974 C C . PHE A 1 257 ? 33.566 4.374 -41.611 1.00 60.00 257 PHE A C 1
ATOM 1976 O O . PHE A 1 257 ? 33.323 3.196 -41.369 1.00 60.00 257 PHE A O 1
ATOM 1983 N N . LYS A 1 258 ? 34.221 4.741 -42.725 1.00 62.84 258 LYS A N 1
ATOM 1984 C CA . LYS A 1 258 ? 34.765 3.789 -43.713 1.00 62.84 258 LYS A CA 1
ATOM 1985 C C . LYS A 1 258 ? 36.160 3.260 -43.360 1.00 62.84 258 LYS A C 1
ATOM 1987 O O . LYS A 1 258 ? 36.547 2.229 -43.898 1.00 62.84 258 LYS A O 1
ATOM 1992 N N . GLU A 1 259 ? 36.905 3.963 -42.509 1.00 65.56 259 GLU A N 1
ATOM 1993 C CA . GLU A 1 259 ? 38.286 3.615 -42.135 1.00 65.56 259 GLU A CA 1
ATOM 1994 C C . GLU A 1 259 ? 38.364 2.761 -40.858 1.00 65.56 259 GLU A C 1
ATOM 1996 O O . GLU A 1 259 ? 39.385 2.124 -40.610 1.00 65.56 259 GLU A O 1
ATOM 2001 N N . PHE A 1 260 ? 37.289 2.695 -40.065 1.00 62.44 260 PHE A N 1
ATOM 2002 C CA . PHE A 1 260 ? 37.237 1.881 -38.850 1.00 62.44 260 PHE A CA 1
ATOM 2003 C C . PHE A 1 260 ? 36.659 0.487 -39.107 1.00 62.44 260 PHE A C 1
ATOM 2005 O O . PHE A 1 260 ? 35.604 0.329 -39.719 1.00 62.44 260 PHE A O 1
ATOM 2012 N N . GLU A 1 261 ? 37.316 -0.531 -38.550 1.00 74.50 261 GLU A N 1
ATOM 2013 C CA . GLU A 1 261 ? 36.759 -1.876 -38.426 1.00 74.50 261 GLU A CA 1
ATOM 2014 C C . GLU A 1 261 ? 35.417 -1.806 -37.674 1.00 74.50 261 GLU A C 1
ATOM 2016 O O . GLU A 1 261 ? 35.310 -1.153 -36.630 1.00 74.50 261 GLU A O 1
ATOM 2021 N N . THR A 1 262 ? 34.379 -2.475 -38.188 1.00 75.81 262 THR A N 1
ATOM 2022 C CA . THR A 1 262 ? 32.999 -2.440 -37.662 1.00 75.81 262 THR A CA 1
ATOM 2023 C C . THR A 1 262 ? 32.931 -2.676 -36.144 1.00 75.81 262 THR A C 1
ATOM 2025 O O . THR A 1 262 ? 32.075 -2.119 -35.456 1.00 75.81 262 THR A O 1
ATOM 2028 N N . VAL A 1 263 ? 33.874 -3.447 -35.598 1.00 77.25 263 VAL A N 1
ATOM 2029 C CA . VAL A 1 263 ? 34.010 -3.738 -34.165 1.00 77.25 263 VAL A CA 1
ATOM 2030 C C . VAL A 1 263 ? 34.329 -2.485 -33.337 1.00 77.25 263 VAL A C 1
ATOM 2032 O O . VAL A 1 263 ? 33.735 -2.293 -32.277 1.00 77.25 263 VAL A O 1
ATOM 2035 N N . HIS A 1 264 ? 35.204 -1.592 -33.810 1.00 80.25 264 HIS A N 1
ATOM 2036 C CA . HIS A 1 264 ? 35.561 -0.362 -33.091 1.00 80.25 264 HIS A CA 1
ATOM 2037 C C . HIS A 1 264 ? 34.418 0.650 -33.072 1.00 80.25 264 HIS A C 1
ATOM 2039 O O . HIS A 1 264 ? 34.185 1.299 -32.054 1.00 80.25 264 HIS A O 1
ATOM 2045 N N . ILE A 1 265 ? 33.652 0.722 -34.160 1.00 80.06 265 ILE A N 1
ATOM 2046 C CA . ILE A 1 265 ? 32.435 1.532 -34.239 1.00 80.06 265 ILE A CA 1
ATOM 2047 C C . ILE A 1 265 ? 31.376 1.024 -33.252 1.00 80.06 265 ILE A C 1
ATOM 2049 O O . ILE A 1 265 ? 30.834 1.806 -32.470 1.00 80.06 265 ILE A O 1
ATOM 2053 N N . ILE A 1 266 ? 31.103 -0.286 -33.248 1.00 82.88 266 ILE A N 1
ATOM 2054 C CA . ILE A 1 266 ? 30.136 -0.891 -32.322 1.00 82.88 266 ILE A CA 1
ATOM 2055 C C . ILE A 1 266 ? 30.601 -0.707 -30.871 1.00 82.88 266 ILE A C 1
ATOM 2057 O O . ILE A 1 266 ? 29.793 -0.347 -30.016 1.00 82.88 266 ILE A O 1
ATOM 2061 N N . SER A 1 267 ? 31.895 -0.885 -30.593 1.00 83.75 267 SER A N 1
ATOM 2062 C CA . SER A 1 267 ? 32.483 -0.680 -29.265 1.00 83.75 267 SER A CA 1
ATOM 2063 C C . SER A 1 267 ? 32.369 0.774 -28.797 1.00 83.75 267 SER A C 1
ATOM 2065 O O . SER A 1 267 ? 31.922 1.022 -27.679 1.00 83.75 267 SER A O 1
ATOM 2067 N N . ALA A 1 268 ? 32.672 1.750 -29.659 1.00 84.06 268 ALA A N 1
ATOM 2068 C CA . ALA A 1 268 ? 32.549 3.170 -29.335 1.00 84.06 268 ALA A CA 1
ATOM 2069 C C . ALA A 1 268 ? 31.092 3.570 -29.049 1.00 84.06 268 ALA A C 1
ATOM 2071 O O . ALA A 1 268 ? 30.821 4.257 -28.062 1.00 84.06 268 ALA A O 1
ATOM 2072 N N . ILE A 1 269 ? 30.143 3.087 -29.860 1.00 86.31 269 ILE A N 1
ATOM 2073 C CA . ILE A 1 269 ? 28.707 3.308 -29.640 1.00 86.31 269 ILE A CA 1
ATOM 2074 C C . ILE A 1 269 ? 28.261 2.651 -28.329 1.00 86.31 269 ILE A C 1
ATOM 2076 O O . ILE A 1 269 ? 27.594 3.289 -27.517 1.00 86.31 269 ILE A O 1
ATOM 2080 N N . SER A 1 270 ? 28.654 1.399 -28.087 1.00 83.81 270 SER A N 1
ATOM 2081 C CA . SER A 1 270 ? 28.305 0.674 -26.862 1.00 83.81 270 SER A CA 1
ATOM 2082 C C . SER A 1 270 ? 28.894 1.337 -25.615 1.00 83.81 270 SER A C 1
ATOM 2084 O O . SER A 1 270 ? 28.214 1.428 -24.596 1.00 83.81 270 SER A O 1
ATOM 2086 N N . CYS A 1 271 ? 30.131 1.830 -25.684 1.00 87.50 271 CYS A N 1
ATOM 2087 C CA . CYS A 1 271 ? 30.790 2.542 -24.591 1.00 87.50 271 CYS A CA 1
ATOM 2088 C C . CYS A 1 271 ? 30.096 3.882 -24.308 1.00 87.50 271 CYS A C 1
ATOM 2090 O O . CYS A 1 271 ? 29.751 4.169 -23.162 1.00 87.50 271 CYS A O 1
ATOM 2092 N N . GLY A 1 272 ? 29.786 4.657 -25.354 1.00 85.56 272 GLY A N 1
ATOM 2093 C CA . GLY A 1 272 ? 29.041 5.911 -25.226 1.00 85.56 272 GLY A CA 1
ATOM 2094 C C . GLY A 1 272 ? 27.645 5.716 -24.628 1.00 85.56 272 GLY A C 1
ATOM 2095 O O . GLY A 1 272 ? 27.257 6.435 -23.706 1.00 85.56 272 GLY A O 1
ATOM 2096 N N . LEU A 1 273 ? 26.906 4.699 -25.086 1.00 85.44 273 LEU A N 1
ATOM 2097 C CA . LEU A 1 273 ? 25.615 4.332 -24.499 1.00 85.44 273 LEU A CA 1
ATOM 2098 C C . LEU A 1 273 ? 25.777 3.858 -23.050 1.00 85.44 273 LEU A C 1
ATOM 2100 O O . LEU A 1 273 ? 25.004 4.271 -22.190 1.00 85.44 273 LEU A O 1
ATOM 2104 N N . GLY A 1 274 ? 26.793 3.047 -22.756 1.00 84.44 274 GLY A N 1
ATOM 2105 C CA . GLY A 1 274 ? 27.099 2.583 -21.404 1.00 84.44 274 GLY A CA 1
ATOM 2106 C C . GLY A 1 274 ? 27.302 3.739 -20.426 1.00 84.44 274 GLY A C 1
ATOM 2107 O O . GLY A 1 274 ? 26.653 3.776 -19.384 1.00 84.44 274 GLY A O 1
ATOM 2108 N N . ILE A 1 275 ? 28.115 4.733 -20.789 1.00 88.56 275 ILE A N 1
ATOM 2109 C CA . ILE A 1 275 ? 28.373 5.922 -19.958 1.00 88.56 275 ILE A CA 1
ATOM 2110 C C . ILE A 1 275 ? 27.077 6.689 -19.641 1.00 88.56 275 ILE A C 1
ATOM 2112 O O . ILE A 1 275 ? 26.927 7.208 -18.537 1.00 88.56 275 ILE A O 1
ATOM 2116 N N . LEU A 1 276 ? 26.117 6.728 -20.569 1.00 84.06 276 LEU A N 1
ATOM 2117 C CA . LEU A 1 276 ? 24.824 7.388 -20.362 1.00 84.06 276 LEU A CA 1
ATOM 2118 C C . LEU A 1 276 ? 23.843 6.537 -19.538 1.00 84.06 276 LEU A C 1
ATOM 2120 O O . LEU A 1 276 ? 23.139 7.065 -18.676 1.00 84.06 276 LEU A O 1
ATOM 2124 N N . PHE A 1 277 ? 23.777 5.226 -19.786 1.00 84.06 277 PHE A N 1
ATOM 2125 C CA . PHE A 1 277 ? 22.793 4.339 -19.158 1.00 84.06 277 PHE A CA 1
ATOM 2126 C C . PHE A 1 277 ? 23.208 3.837 -17.772 1.00 84.06 277 PHE A C 1
ATOM 2128 O O . PHE A 1 277 ? 22.334 3.655 -16.923 1.00 84.06 277 PHE A O 1
ATOM 2135 N N . ILE A 1 278 ? 24.503 3.640 -17.506 1.00 87.00 278 ILE A N 1
ATOM 2136 C CA . ILE A 1 278 ? 24.996 3.122 -16.218 1.00 87.00 278 ILE A CA 1
ATOM 2137 C C . ILE A 1 278 ? 24.572 4.026 -15.044 1.00 87.00 278 ILE A C 1
ATOM 2139 O O . ILE A 1 278 ? 23.973 3.503 -14.100 1.00 87.00 278 ILE A O 1
ATOM 2143 N N . PRO A 1 279 ? 24.762 5.363 -15.078 1.00 87.50 279 PRO A N 1
ATOM 2144 C CA . PRO A 1 279 ? 24.320 6.236 -13.989 1.00 87.50 279 PRO A CA 1
ATOM 2145 C C . PRO A 1 279 ? 22.803 6.182 -13.770 1.00 87.50 279 PRO A C 1
ATOM 2147 O O . PRO A 1 279 ? 22.333 6.133 -12.632 1.00 87.50 279 PRO A O 1
ATOM 2150 N N . VAL A 1 280 ? 22.023 6.129 -14.856 1.00 87.69 280 VAL A N 1
ATOM 2151 C CA . VAL A 1 280 ? 20.557 6.023 -14.792 1.00 87.69 280 VAL A CA 1
ATOM 2152 C C . VAL A 1 280 ? 20.137 4.700 -14.156 1.00 87.69 280 VAL A C 1
ATOM 2154 O O . VAL A 1 280 ? 19.236 4.686 -13.317 1.00 87.69 280 VAL A O 1
ATOM 2157 N N . MET A 1 281 ? 20.807 3.599 -14.503 1.00 88.38 281 MET A N 1
ATOM 2158 C CA . MET A 1 281 ? 20.562 2.284 -13.914 1.00 88.38 281 MET A CA 1
ATOM 2159 C C . MET A 1 281 ? 20.880 2.270 -12.415 1.00 88.38 281 MET A C 1
ATOM 2161 O O . MET A 1 281 ? 20.081 1.752 -11.637 1.00 88.38 281 MET A O 1
ATOM 2165 N N . ILE A 1 282 ? 21.999 2.872 -11.996 1.00 89.44 282 ILE A N 1
ATOM 2166 C CA . ILE A 1 282 ? 22.394 2.965 -10.581 1.00 89.44 282 ILE A CA 1
ATOM 2167 C C . ILE A 1 282 ? 21.348 3.751 -9.785 1.00 89.44 282 ILE A C 1
ATOM 2169 O O . ILE A 1 282 ? 20.881 3.277 -8.751 1.00 89.44 282 ILE A O 1
ATOM 2173 N N . ILE A 1 283 ? 20.915 4.913 -10.285 1.00 87.75 283 ILE A N 1
ATOM 2174 C CA . ILE A 1 283 ? 19.879 5.728 -9.629 1.00 87.75 283 ILE A CA 1
ATOM 2175 C C . ILE A 1 283 ? 18.545 4.974 -9.575 1.00 87.75 283 ILE A C 1
ATOM 2177 O O . ILE A 1 283 ? 17.859 4.997 -8.553 1.00 87.75 283 ILE A O 1
ATOM 2181 N N . ALA A 1 284 ? 18.165 4.294 -10.659 1.00 87.69 284 ALA A N 1
ATOM 2182 C CA . ALA A 1 284 ? 16.952 3.487 -10.709 1.00 87.69 284 ALA A CA 1
ATOM 2183 C C . ALA A 1 284 ? 16.983 2.350 -9.675 1.00 87.69 284 ALA A C 1
ATOM 2185 O O . ALA A 1 284 ? 15.997 2.123 -8.971 1.00 87.69 284 ALA A O 1
ATOM 2186 N N . MET A 1 285 ? 18.124 1.673 -9.542 1.00 87.69 285 MET A N 1
ATOM 2187 C CA . MET A 1 285 ? 18.321 0.601 -8.571 1.00 87.69 285 MET A CA 1
ATOM 2188 C C . MET A 1 285 ? 18.318 1.125 -7.136 1.00 87.69 285 MET A C 1
ATOM 2190 O O . MET A 1 285 ? 17.658 0.542 -6.278 1.00 87.69 285 MET A O 1
ATOM 2194 N N . TYR A 1 286 ? 18.974 2.262 -6.889 1.00 88.75 286 TYR A N 1
ATOM 2195 C CA . TYR A 1 286 ? 18.942 2.944 -5.599 1.00 88.75 286 TYR A CA 1
ATOM 2196 C C . TYR A 1 286 ? 17.503 3.274 -5.191 1.00 88.75 286 TYR A C 1
ATOM 2198 O O . TYR A 1 286 ? 17.066 2.841 -4.130 1.00 88.75 286 TYR A O 1
ATOM 2206 N N . LYS A 1 287 ? 16.723 3.921 -6.071 1.00 86.69 287 LYS A N 1
ATOM 2207 C CA . LYS A 1 287 ? 15.317 4.273 -5.801 1.00 86.69 287 LYS A CA 1
ATOM 2208 C C . LYS A 1 287 ? 14.446 3.068 -5.451 1.00 86.69 287 LYS A C 1
ATOM 2210 O O . LYS A 1 287 ? 13.607 3.163 -4.562 1.00 86.69 287 LYS A O 1
ATOM 2215 N N . LEU A 1 288 ? 14.633 1.940 -6.138 1.00 87.44 288 LEU A N 1
ATOM 2216 C CA . LEU A 1 288 ? 13.864 0.720 -5.872 1.00 87.44 288 LEU A CA 1
ATOM 2217 C C . LEU A 1 288 ? 14.271 0.038 -4.561 1.00 87.44 288 LEU A C 1
ATOM 2219 O O . LEU A 1 288 ? 13.409 -0.548 -3.904 1.00 87.44 288 LEU A O 1
ATOM 2223 N N . ASN A 1 289 ? 15.545 0.140 -4.177 1.00 86.00 289 ASN A N 1
ATOM 2224 C CA . ASN A 1 289 ? 16.080 -0.428 -2.939 1.00 86.00 289 ASN A CA 1
ATOM 2225 C C . ASN A 1 289 ? 15.803 0.451 -1.706 1.00 86.00 289 ASN A C 1
ATOM 2227 O O . ASN A 1 289 ? 15.836 -0.046 -0.581 1.00 86.00 289 ASN A O 1
ATOM 2231 N N . THR A 1 290 ? 15.522 1.744 -1.891 1.00 88.12 290 THR A N 1
ATOM 2232 C CA . THR A 1 290 ? 15.165 2.672 -0.805 1.00 88.12 290 THR A CA 1
ATOM 2233 C C . THR A 1 290 ? 13.674 2.709 -0.482 1.00 88.12 290 THR A C 1
ATOM 2235 O O . THR A 1 290 ? 13.279 3.452 0.411 1.00 88.12 290 THR A O 1
ATOM 2238 N N . ARG A 1 291 ? 12.844 1.926 -1.183 1.00 93.44 291 ARG A N 1
ATOM 2239 C CA . ARG A 1 291 ? 11.399 1.850 -0.930 1.00 93.44 291 ARG A CA 1
ATOM 2240 C C . ARG A 1 291 ? 11.122 1.387 0.499 1.00 93.44 291 ARG A C 1
ATOM 2242 O O . ARG A 1 291 ? 11.648 0.351 0.914 1.00 93.44 291 ARG A O 1
ATOM 2249 N N . ASN A 1 292 ? 10.301 2.138 1.228 1.00 92.94 292 ASN A N 1
ATOM 2250 C CA . ASN A 1 292 ? 10.049 1.924 2.651 1.00 92.94 292 ASN A CA 1
ATOM 2251 C C . ASN A 1 292 ? 8.549 1.817 2.951 1.00 92.94 292 ASN A C 1
ATOM 2253 O O . ASN A 1 292 ? 7.785 2.724 2.627 1.00 92.94 292 ASN A O 1
ATOM 2257 N N . LEU A 1 293 ? 8.154 0.717 3.590 1.00 91.62 293 LEU A N 1
ATOM 2258 C CA . LEU A 1 293 ? 6.785 0.475 4.044 1.00 91.62 293 LEU A CA 1
ATOM 2259 C C . LEU A 1 293 ? 6.480 1.171 5.378 1.00 91.62 293 LEU A C 1
ATOM 2261 O O . LEU A 1 293 ? 5.323 1.513 5.605 1.00 91.62 293 LEU A O 1
ATOM 2265 N N . SER A 1 294 ? 7.492 1.441 6.219 1.00 91.31 294 SER A N 1
ATOM 2266 C CA . SER A 1 294 ? 7.263 2.031 7.550 1.00 91.31 294 SER A CA 1
ATOM 2267 C C . SER A 1 294 ? 6.571 3.386 7.446 1.00 91.31 294 SER A C 1
ATOM 2269 O O . SER A 1 294 ? 5.593 3.627 8.132 1.00 91.31 294 SER A O 1
ATOM 2271 N N . THR A 1 295 ? 6.980 4.214 6.482 1.00 92.12 295 THR A N 1
ATOM 2272 C CA . THR A 1 295 ? 6.411 5.549 6.258 1.00 92.12 295 THR A CA 1
ATOM 2273 C C . THR A 1 295 ? 4.914 5.508 5.931 1.00 92.12 295 THR A C 1
ATOM 2275 O O . THR A 1 295 ? 4.186 6.429 6.284 1.00 92.12 295 THR A O 1
ATOM 2278 N N . ILE A 1 296 ? 4.434 4.446 5.273 1.00 93.50 296 ILE A N 1
ATOM 2279 C CA . ILE A 1 296 ? 3.009 4.277 4.942 1.00 93.50 296 ILE A CA 1
ATOM 2280 C C . ILE A 1 296 ? 2.219 3.948 6.212 1.00 93.50 296 ILE A C 1
ATOM 2282 O O . ILE A 1 296 ? 1.170 4.532 6.456 1.00 93.50 296 ILE A O 1
ATOM 2286 N N . LEU A 1 297 ? 2.753 3.054 7.042 1.00 91.75 297 LEU A N 1
ATOM 2287 C CA . LEU A 1 297 ? 2.137 2.658 8.306 1.00 91.75 297 LEU A CA 1
ATOM 2288 C C . LEU A 1 297 ? 2.182 3.793 9.345 1.00 91.75 297 LEU A C 1
ATOM 2290 O O . LEU A 1 297 ? 1.174 4.062 9.993 1.00 91.75 297 LEU A O 1
ATOM 2294 N N . GLU A 1 298 ? 3.293 4.529 9.424 1.00 91.56 298 GLU A N 1
ATOM 2295 C CA . GLU A 1 298 ? 3.442 5.752 10.227 1.00 91.56 298 GLU A CA 1
ATOM 2296 C C . GLU A 1 298 ? 2.393 6.802 9.845 1.00 91.56 298 GLU A C 1
ATOM 2298 O O . GLU A 1 298 ? 1.746 7.377 10.719 1.00 91.56 298 GLU A O 1
ATOM 2303 N N . SER A 1 299 ? 2.138 6.977 8.543 1.00 91.75 299 SER A N 1
ATOM 2304 C CA . SER A 1 299 ? 1.086 7.881 8.044 1.00 91.75 299 SER A CA 1
ATOM 2305 C C . SER A 1 299 ? -0.334 7.407 8.397 1.00 91.75 299 SER A C 1
ATOM 2307 O O . SER A 1 299 ? -1.276 8.198 8.406 1.00 91.75 299 SER A O 1
ATOM 2309 N N . SER A 1 300 ? -0.504 6.113 8.677 1.00 90.00 300 SER A N 1
ATOM 2310 C CA . SER A 1 300 ? -1.757 5.514 9.157 1.00 90.00 300 SER A CA 1
ATOM 2311 C C . SER A 1 300 ? -1.875 5.511 10.689 1.00 90.00 300 SER A C 1
ATOM 2313 O O . SER A 1 300 ? -2.839 4.972 11.222 1.00 90.00 300 SER A O 1
ATOM 2315 N N . GLY A 1 301 ? -0.921 6.118 11.407 1.00 87.50 301 GLY A N 1
ATOM 2316 C CA . GLY A 1 301 ? -0.934 6.234 12.868 1.00 87.50 301 GLY A CA 1
ATOM 2317 C C . GLY A 1 301 ? -0.191 5.123 13.616 1.00 87.50 301 GLY A C 1
ATOM 2318 O O . GLY A 1 301 ? -0.223 5.102 14.845 1.00 87.50 301 GLY A O 1
ATOM 2319 N N . TRP A 1 302 ? 0.504 4.223 12.915 1.00 87.06 302 TRP A N 1
ATOM 2320 C CA . TRP A 1 302 ? 1.303 3.167 13.543 1.00 87.06 302 TRP A CA 1
ATOM 2321 C C . TRP A 1 302 ? 2.706 3.664 13.888 1.00 87.06 302 TRP A C 1
ATOM 2323 O O . TRP A 1 302 ? 3.456 4.108 13.023 1.00 87.06 302 TRP A O 1
ATOM 2333 N N . ALA A 1 303 ? 3.102 3.560 15.154 1.00 82.56 303 ALA A N 1
ATOM 2334 C CA . ALA A 1 303 ? 4.428 3.982 15.593 1.00 82.56 303 ALA A CA 1
ATOM 2335 C C . ALA A 1 303 ? 5.486 2.922 15.244 1.00 82.56 303 ALA A C 1
ATOM 2337 O O . ALA A 1 303 ? 5.679 1.956 15.979 1.00 82.56 303 ALA A O 1
ATOM 2338 N N . ILE A 1 304 ? 6.191 3.111 14.126 1.00 84.00 304 ILE A N 1
ATOM 2339 C CA . ILE A 1 304 ? 7.265 2.212 13.695 1.00 84.00 304 ILE A CA 1
ATOM 2340 C C . ILE A 1 304 ? 8.615 2.903 13.854 1.00 84.00 304 ILE A C 1
ATOM 2342 O O . ILE A 1 304 ? 8.894 3.925 13.240 1.00 84.00 304 ILE A O 1
ATOM 2346 N N . ASN A 1 305 ? 9.495 2.302 14.653 1.00 77.88 305 ASN A N 1
ATOM 2347 C CA . ASN A 1 305 ? 10.824 2.859 14.924 1.00 77.88 305 ASN A CA 1
ATOM 2348 C C . ASN A 1 305 ? 11.883 2.470 13.878 1.00 77.88 305 ASN A C 1
ATOM 2350 O O . ASN A 1 305 ? 12.992 3.006 13.889 1.00 77.88 305 ASN A O 1
ATOM 2354 N N . THR A 1 306 ? 11.590 1.513 12.989 1.00 82.38 306 THR A N 1
ATOM 2355 C CA . THR A 1 306 ? 12.581 0.950 12.059 1.00 82.38 306 THR A CA 1
ATOM 2356 C C . THR A 1 306 ? 12.151 1.047 10.598 1.00 82.38 306 THR A C 1
ATOM 2358 O O . THR A 1 306 ? 10.983 0.923 10.245 1.00 82.38 306 THR A O 1
ATOM 2361 N N . LYS A 1 307 ? 13.127 1.249 9.704 1.00 85.81 307 LYS A N 1
ATOM 2362 C CA . LYS A 1 307 ? 12.870 1.309 8.259 1.00 85.81 307 LYS A CA 1
ATOM 2363 C C . LYS A 1 307 ? 12.579 -0.087 7.711 1.00 85.81 307 LYS A C 1
ATOM 2365 O O . LYS A 1 307 ? 13.498 -0.887 7.525 1.00 85.81 307 LYS A O 1
ATOM 2370 N N . MET A 1 308 ? 11.323 -0.342 7.369 1.00 88.75 308 MET A N 1
ATOM 2371 C CA . MET A 1 308 ? 10.866 -1.583 6.741 1.00 88.75 308 MET A CA 1
ATOM 2372 C C . MET A 1 308 ? 11.083 -1.526 5.224 1.00 88.75 308 MET A C 1
ATOM 2374 O O . MET A 1 308 ? 10.205 -1.140 4.448 1.00 88.75 308 MET A O 1
ATOM 2378 N N . ARG A 1 309 ? 12.293 -1.886 4.780 1.00 90.25 309 ARG A N 1
ATOM 2379 C CA . ARG A 1 309 ? 12.637 -1.870 3.350 1.00 90.25 309 ARG A CA 1
ATOM 2380 C C . ARG A 1 309 ? 11.859 -2.925 2.567 1.00 90.25 309 ARG A C 1
ATOM 2382 O O . ARG A 1 309 ? 11.853 -4.106 2.911 1.00 90.25 309 ARG A O 1
ATOM 2389 N N . LEU A 1 310 ? 11.291 -2.509 1.439 1.00 91.50 310 LEU A N 1
ATOM 2390 C CA . LEU A 1 310 ? 10.563 -3.391 0.535 1.00 91.50 310 LEU A CA 1
ATOM 2391 C C . LEU A 1 310 ? 11.537 -4.219 -0.319 1.00 91.50 310 LEU A C 1
ATOM 2393 O O . LEU A 1 310 ? 12.081 -3.743 -1.319 1.00 91.50 310 LEU A O 1
ATOM 2397 N N . THR A 1 311 ? 11.730 -5.486 0.044 1.00 90.00 311 THR A N 1
ATOM 2398 C CA . THR A 1 311 ? 12.515 -6.430 -0.767 1.00 90.00 311 THR A CA 1
ATOM 2399 C C . THR A 1 311 ? 11.729 -6.911 -1.992 1.00 90.00 311 THR A C 1
ATOM 2401 O O . THR A 1 311 ? 10.501 -6.880 -2.019 1.00 90.00 311 THR A O 1
ATOM 2404 N N . SER A 1 312 ? 12.423 -7.414 -3.020 1.00 86.38 312 SER A N 1
ATOM 2405 C CA . SER A 1 312 ? 11.771 -7.957 -4.229 1.00 86.38 312 SER A CA 1
ATOM 2406 C C . SER A 1 312 ? 10.867 -9.165 -3.933 1.00 86.38 312 SER A C 1
ATOM 2408 O O . SER A 1 312 ? 9.826 -9.326 -4.566 1.00 86.38 312 SER A O 1
ATOM 2410 N N . LYS A 1 313 ? 11.234 -9.999 -2.948 1.00 90.06 313 LYS A N 1
ATOM 2411 C CA . LYS A 1 313 ? 10.410 -11.138 -2.513 1.00 90.06 313 LYS A CA 1
ATOM 2412 C C . LYS A 1 313 ? 9.138 -10.656 -1.818 1.00 90.06 313 LYS A C 1
ATOM 2414 O O . LYS A 1 313 ? 8.054 -11.051 -2.229 1.00 90.06 313 LYS A O 1
ATOM 2419 N N . LEU A 1 314 ? 9.273 -9.735 -0.860 1.00 90.31 314 LEU A N 1
ATOM 2420 C CA . LEU A 1 314 ? 8.131 -9.134 -0.171 1.00 90.31 314 LEU A CA 1
ATOM 2421 C C . LEU A 1 314 ? 7.204 -8.405 -1.152 1.00 90.31 314 LEU A C 1
ATOM 2423 O O . LEU A 1 314 ? 5.997 -8.580 -1.116 1.00 90.31 314 LEU A O 1
ATOM 2427 N N . ALA A 1 315 ? 7.759 -7.669 -2.114 1.00 91.12 315 ALA A N 1
ATOM 2428 C CA . ALA A 1 315 ? 6.973 -7.001 -3.147 1.00 91.12 315 ALA A CA 1
ATOM 2429 C C . ALA A 1 315 ? 6.123 -7.968 -3.991 1.00 91.12 315 ALA A C 1
ATOM 2431 O O . ALA A 1 315 ? 5.005 -7.638 -4.382 1.00 91.12 315 ALA A O 1
ATOM 2432 N N . LYS A 1 316 ? 6.640 -9.166 -4.283 1.00 90.50 316 LYS A N 1
ATOM 2433 C CA . LYS A 1 316 ? 5.874 -10.211 -4.978 1.00 90.50 316 LYS A CA 1
ATOM 2434 C C . LYS A 1 316 ? 4.839 -10.872 -4.069 1.00 90.50 316 LYS A C 1
ATOM 2436 O O . LYS A 1 316 ? 3.816 -11.302 -4.575 1.00 90.50 316 LYS A O 1
ATOM 2441 N N . LEU A 1 317 ? 5.095 -10.946 -2.765 1.00 90.94 317 LEU A N 1
ATOM 2442 C CA . LEU A 1 317 ? 4.161 -11.489 -1.779 1.00 90.94 317 LEU A CA 1
ATOM 2443 C C . LEU A 1 317 ? 2.953 -10.560 -1.577 1.00 90.94 317 LEU A C 1
ATOM 2445 O O . LEU A 1 317 ? 1.813 -11.013 -1.616 1.00 90.94 317 LEU A O 1
ATOM 2449 N N . LEU A 1 318 ? 3.197 -9.251 -1.463 1.00 91.12 318 LEU A N 1
ATOM 2450 C CA . LEU A 1 318 ? 2.149 -8.239 -1.284 1.00 91.12 318 LEU A CA 1
ATOM 2451 C C . LEU A 1 318 ? 1.333 -7.985 -2.568 1.00 91.12 318 LEU A C 1
ATOM 2453 O O . LEU A 1 318 ? 0.166 -7.603 -2.500 1.00 91.12 318 LEU A O 1
ATOM 2457 N N . ALA A 1 319 ? 1.937 -8.192 -3.742 1.00 91.81 319 ALA A N 1
ATOM 2458 C CA . ALA A 1 319 ? 1.291 -8.033 -5.048 1.00 91.81 319 ALA A CA 1
ATOM 2459 C C . ALA A 1 319 ? 1.597 -9.234 -5.968 1.00 91.81 319 ALA A C 1
ATOM 2461 O O . ALA A 1 319 ? 2.392 -9.114 -6.910 1.00 91.81 319 ALA A O 1
ATOM 2462 N N . PRO A 1 320 ? 1.008 -10.414 -5.705 1.00 89.88 320 PRO A N 1
ATOM 2463 C CA . PRO A 1 320 ? 1.320 -11.630 -6.447 1.00 89.88 320 PRO A CA 1
ATOM 2464 C C . PRO A 1 320 ? 0.977 -11.512 -7.932 1.00 89.88 320 PRO A C 1
ATOM 2466 O O . PRO A 1 320 ? 0.083 -10.774 -8.352 1.00 89.88 320 PRO A O 1
ATOM 2469 N N . LEU A 1 321 ? 1.729 -12.249 -8.755 1.00 84.12 321 LEU A N 1
ATOM 2470 C CA . LEU A 1 321 ? 1.406 -12.405 -10.172 1.00 84.12 321 LEU A CA 1
ATOM 2471 C C . LEU A 1 321 ? 0.062 -13.120 -10.301 1.00 84.12 321 LEU A C 1
ATOM 2473 O O . LEU A 1 321 ? -0.163 -14.092 -9.579 1.00 84.12 321 LEU A O 1
ATOM 2477 N N . PRO A 1 322 ? -0.823 -12.662 -11.206 1.00 77.69 322 PRO A N 1
ATOM 2478 C CA . PRO A 1 322 ? -2.063 -13.371 -11.457 1.00 77.69 322 PRO A CA 1
ATOM 2479 C C . PRO A 1 322 ? -1.721 -14.794 -11.899 1.00 77.69 322 PRO A C 1
ATOM 2481 O O . PRO A 1 322 ? -0.992 -14.995 -12.873 1.00 77.69 322 PRO A O 1
ATOM 2484 N N . ILE A 1 323 ? -2.223 -15.773 -11.150 1.00 74.94 323 ILE A N 1
ATOM 2485 C CA . ILE A 1 323 ? -2.091 -17.178 -11.509 1.00 74.94 323 ILE A CA 1
ATOM 2486 C C . ILE A 1 323 ? -3.084 -17.415 -12.636 1.00 74.94 323 ILE A C 1
ATOM 2488 O O . ILE A 1 323 ? -4.290 -17.219 -12.486 1.00 74.94 323 ILE A O 1
ATOM 2492 N N . HIS A 1 324 ? -2.559 -17.777 -13.796 1.00 75.19 324 HIS A N 1
ATOM 2493 C CA . HIS A 1 324 ? -3.380 -18.193 -14.913 1.00 75.19 324 HIS A CA 1
ATOM 2494 C C . HIS A 1 324 ? -3.496 -19.720 -14.897 1.00 75.19 324 HIS A C 1
ATOM 2496 O O . HIS A 1 324 ? -2.496 -20.378 -14.611 1.00 75.19 324 HIS A O 1
ATOM 2502 N N . PRO A 1 325 ? -4.673 -20.295 -15.201 1.00 80.62 325 PRO A N 1
ATOM 2503 C CA . PRO A 1 325 ? -4.785 -21.738 -15.386 1.00 80.62 325 PRO A CA 1
ATOM 2504 C C . PRO A 1 325 ? -3.873 -22.184 -16.538 1.00 80.62 325 PRO A C 1
ATOM 2506 O O . PRO A 1 325 ? -3.665 -21.419 -17.480 1.00 80.62 325 PRO A O 1
ATOM 2509 N N . ASP A 1 326 ? -3.373 -23.421 -16.506 1.00 78.56 326 ASP A N 1
ATOM 2510 C CA . ASP A 1 326 ? -2.403 -23.941 -17.492 1.00 78.56 326 ASP A CA 1
ATOM 2511 C C . ASP A 1 326 ? -2.896 -23.853 -18.952 1.00 78.56 326 ASP A C 1
ATOM 2513 O O . ASP A 1 326 ? -2.115 -23.794 -19.903 1.00 78.56 326 ASP A O 1
ATOM 2517 N N . SER A 1 327 ? -4.215 -23.793 -19.145 1.00 78.56 327 SER A N 1
ATOM 2518 C CA . SER A 1 327 ? -4.873 -23.614 -20.442 1.00 78.56 327 SER A CA 1
ATOM 2519 C C . SER A 1 327 ? -4.800 -22.181 -20.993 1.00 78.56 327 SER A C 1
ATOM 2521 O O . SER A 1 327 ? -5.105 -21.951 -22.169 1.00 78.56 327 SER A O 1
ATOM 2523 N N . PHE A 1 328 ? -4.387 -21.200 -20.188 1.00 77.81 328 PHE A N 1
ATOM 2524 C CA . PHE A 1 328 ? -4.328 -19.799 -20.581 1.00 77.81 328 PHE A CA 1
ATOM 2525 C C . PHE A 1 328 ? -3.131 -19.527 -21.496 1.00 77.81 328 PHE A C 1
ATOM 2527 O O . PHE A 1 328 ? -1.972 -19.541 -21.087 1.00 77.81 328 PHE A O 1
ATOM 2534 N N . LYS A 1 329 ? -3.414 -19.184 -22.756 1.00 76.12 329 LYS A N 1
ATOM 2535 C CA . LYS A 1 329 ? -2.406 -18.704 -23.709 1.00 76.12 329 LYS A CA 1
ATOM 2536 C C . LYS A 1 329 ? -2.644 -17.236 -24.032 1.00 76.12 329 LYS A C 1
ATOM 2538 O O . LYS A 1 329 ? -3.606 -16.887 -24.717 1.00 76.12 329 LYS A O 1
ATOM 2543 N N . LYS A 1 330 ? -1.720 -16.370 -23.610 1.00 69.38 330 LYS A N 1
ATOM 2544 C CA . LYS A 1 330 ? -1.724 -14.956 -24.001 1.00 69.38 330 LYS A CA 1
ATOM 2545 C C . LYS A 1 330 ? -1.334 -14.827 -25.478 1.00 69.38 330 LYS A C 1
ATOM 2547 O O . LYS A 1 330 ? -0.160 -14.916 -25.825 1.00 69.38 330 LYS A O 1
ATOM 2552 N N . LYS A 1 331 ? -2.308 -14.608 -26.366 1.00 75.81 331 LYS A N 1
ATOM 2553 C CA . LYS A 1 331 ? -2.032 -14.256 -27.769 1.00 75.81 331 LYS A CA 1
ATOM 2554 C C . LYS A 1 331 ? -1.568 -12.800 -27.850 1.00 75.81 331 LYS A C 1
ATOM 2556 O O . LYS A 1 331 ? -2.281 -11.899 -27.428 1.00 75.81 331 LYS A O 1
ATOM 2561 N N . GLY A 1 332 ? -0.377 -12.573 -28.405 1.00 64.50 332 GLY A N 1
ATOM 2562 C CA . GLY A 1 332 ? 0.216 -11.238 -28.577 1.00 64.50 332 GLY A CA 1
ATOM 2563 C C . GLY A 1 332 ? -0.357 -10.414 -29.737 1.00 64.50 332 GLY A C 1
ATOM 2564 O O . GLY A 1 332 ? 0.172 -9.350 -30.035 1.00 64.50 332 GLY A O 1
ATOM 2565 N N . GLY A 1 333 ? -1.404 -10.904 -30.404 1.00 70.19 333 GLY A N 1
ATOM 2566 C CA . GLY A 1 333 ? -2.041 -10.244 -31.538 1.00 70.19 333 GLY A CA 1
ATOM 2567 C C . GLY A 1 333 ? -3.552 -10.209 -31.376 1.00 70.19 333 GLY A C 1
ATOM 2568 O O . GLY A 1 333 ? -4.148 -11.138 -30.826 1.00 70.19 333 GLY A O 1
ATOM 2569 N N . ASP A 1 334 ? -4.156 -9.135 -31.871 1.00 71.62 334 ASP A N 1
ATOM 2570 C CA . ASP A 1 334 ? -5.599 -8.962 -31.856 1.00 71.62 334 ASP A CA 1
ATOM 2571 C C . ASP A 1 334 ? -6.274 -10.001 -32.768 1.00 71.62 334 ASP A C 1
ATOM 2573 O O . ASP A 1 334 ? -5.994 -10.102 -33.969 1.00 71.62 334 ASP A O 1
ATOM 2577 N N . ALA A 1 335 ? -7.183 -10.789 -32.191 1.00 71.06 335 ALA A N 1
ATOM 2578 C CA . ALA A 1 335 ? -7.969 -11.766 -32.932 1.00 71.06 335 ALA A CA 1
ATOM 2579 C C . ALA A 1 335 ? -8.868 -11.094 -33.987 1.00 71.06 335 ALA A C 1
ATOM 2581 O O . ALA A 1 335 ? -9.210 -11.733 -34.993 1.00 71.06 335 ALA A O 1
ATOM 2582 N N . LEU A 1 336 ? -9.187 -9.802 -33.822 1.00 69.75 336 LEU A N 1
ATOM 2583 C CA . LEU A 1 336 ? -9.970 -9.021 -34.776 1.00 69.75 336 LEU A CA 1
ATOM 2584 C C . LEU A 1 336 ? -9.329 -8.953 -36.154 1.00 69.75 336 LEU A C 1
ATOM 2586 O O . LEU A 1 336 ? -10.069 -8.909 -37.129 1.00 69.75 336 LEU A O 1
ATOM 2590 N N . GLY A 1 337 ? -8.001 -9.023 -36.289 1.00 73.44 337 GLY A N 1
ATOM 2591 C CA . GLY A 1 337 ? -7.351 -9.046 -37.606 1.00 73.44 337 GLY A CA 1
ATOM 2592 C C . GLY A 1 337 ? -7.758 -10.262 -38.450 1.00 73.44 337 GLY A C 1
ATOM 2593 O O . GLY A 1 337 ? -7.883 -10.182 -39.673 1.00 73.44 337 GLY A O 1
ATOM 2594 N N . SER A 1 338 ? -8.023 -11.396 -37.796 1.00 71.19 338 SER A N 1
ATOM 2595 C CA . SER A 1 338 ? -8.532 -12.603 -38.456 1.00 71.19 338 SER A CA 1
ATOM 2596 C C . SER A 1 338 ? -10.040 -12.521 -38.725 1.00 71.19 338 SER A C 1
ATOM 2598 O O . SER A 1 338 ? -10.497 -12.916 -39.800 1.00 71.19 338 SER A O 1
ATOM 2600 N N . LEU A 1 339 ? -10.803 -11.931 -37.797 1.00 73.38 339 LEU A N 1
ATOM 2601 C CA . LEU A 1 339 ? -12.247 -11.729 -37.925 1.00 73.38 339 LEU A CA 1
ATOM 2602 C C . LEU A 1 339 ? -12.585 -10.707 -39.014 1.00 73.38 339 LEU A C 1
ATOM 2604 O O . LEU A 1 339 ? -13.418 -10.995 -39.861 1.00 73.38 339 LEU A O 1
ATOM 2608 N N . THR A 1 340 ? -11.896 -9.567 -39.083 1.00 77.31 340 THR A N 1
ATOM 2609 C CA . THR A 1 340 ? -12.086 -8.554 -40.140 1.00 77.31 340 THR A CA 1
ATOM 2610 C C . THR A 1 340 ? -11.734 -9.091 -41.519 1.00 77.31 340 THR A C 1
ATOM 2612 O O . THR A 1 340 ? -12.449 -8.807 -42.478 1.00 77.31 340 THR A O 1
ATOM 2615 N N . LYS A 1 341 ? -10.690 -9.924 -41.648 1.00 78.81 341 LYS A N 1
ATOM 2616 C CA . LYS A 1 341 ? -10.408 -10.634 -42.908 1.00 78.81 341 LYS A CA 1
ATOM 2617 C C . LYS A 1 341 ? -11.543 -11.589 -43.284 1.00 78.81 341 LYS A C 1
ATOM 2619 O O . LYS A 1 341 ? -11.924 -11.643 -44.452 1.00 78.81 341 LYS A O 1
ATOM 2624 N N . LYS A 1 342 ? -12.114 -12.305 -42.309 1.00 78.62 342 LYS A N 1
ATOM 2625 C CA . LYS A 1 342 ? -13.251 -13.218 -42.513 1.00 78.62 342 LYS A CA 1
ATOM 2626 C C . LYS A 1 342 ? -14.533 -12.462 -42.889 1.00 78.62 342 LYS A C 1
ATOM 2628 O O . LYS A 1 342 ? -15.195 -12.847 -43.845 1.00 78.62 342 LYS A O 1
ATOM 2633 N N . VAL A 1 343 ? -14.820 -11.342 -42.225 1.00 79.88 343 VAL A N 1
ATOM 2634 C CA . VAL A 1 343 ? -15.949 -10.445 -42.518 1.00 79.88 343 VAL A CA 1
ATOM 2635 C C . VAL A 1 343 ? -15.798 -9.815 -43.902 1.00 79.88 343 VAL A C 1
ATOM 2637 O O . VAL A 1 343 ? -16.713 -9.933 -44.705 1.00 79.88 343 VAL A O 1
ATOM 2640 N N . LYS A 1 344 ? -14.631 -9.256 -44.259 1.00 79.06 344 LYS A N 1
ATOM 2641 C CA . LYS A 1 344 ? -14.380 -8.744 -45.622 1.00 79.06 344 LYS A CA 1
ATOM 2642 C C . LYS A 1 344 ? -14.546 -9.827 -46.690 1.00 79.06 344 LYS A C 1
ATOM 2644 O O . LYS A 1 344 ? -15.063 -9.542 -47.765 1.00 79.06 344 LYS A O 1
ATOM 2649 N N . LYS A 1 345 ? -14.115 -11.064 -46.413 1.00 77.94 345 LYS A N 1
ATOM 2650 C CA . LYS A 1 345 ? -14.295 -12.200 -47.331 1.00 77.94 345 LYS A CA 1
ATOM 2651 C C . LYS A 1 345 ? -15.769 -12.580 -47.487 1.00 77.94 345 LYS A C 1
ATOM 2653 O O . LYS A 1 345 ? -16.173 -12.920 -48.592 1.00 77.94 345 LYS A O 1
ATOM 2658 N N . ASN A 1 346 ? -16.554 -12.504 -46.415 1.00 76.00 346 ASN A N 1
ATOM 2659 C CA . ASN A 1 346 ? -17.991 -12.766 -46.454 1.00 76.00 346 ASN A CA 1
ATOM 2660 C C . ASN A 1 346 ? -18.758 -11.638 -47.155 1.00 76.00 346 ASN A C 1
ATOM 2662 O O . ASN A 1 346 ? -19.579 -11.939 -48.005 1.00 76.00 346 ASN A O 1
ATOM 2666 N N . ILE A 1 347 ? -18.426 -10.367 -46.910 1.00 74.12 347 ILE A N 1
ATOM 2667 C CA . ILE A 1 347 ? -19.020 -9.218 -47.618 1.00 74.12 347 ILE A CA 1
ATOM 2668 C C . ILE A 1 347 ? -18.736 -9.293 -49.123 1.00 74.12 347 ILE A C 1
ATOM 2670 O O . ILE A 1 347 ? -19.630 -9.067 -49.922 1.00 74.12 347 ILE A O 1
ATOM 2674 N N . LYS A 1 348 ? -17.526 -9.694 -49.535 1.00 70.00 348 LYS A N 1
ATOM 2675 C CA . LYS A 1 348 ? -17.205 -9.914 -50.959 1.00 70.00 348 LYS A CA 1
ATOM 2676 C C . LYS A 1 348 ? -17.960 -11.082 -51.608 1.00 70.00 348 LYS A C 1
ATOM 2678 O O .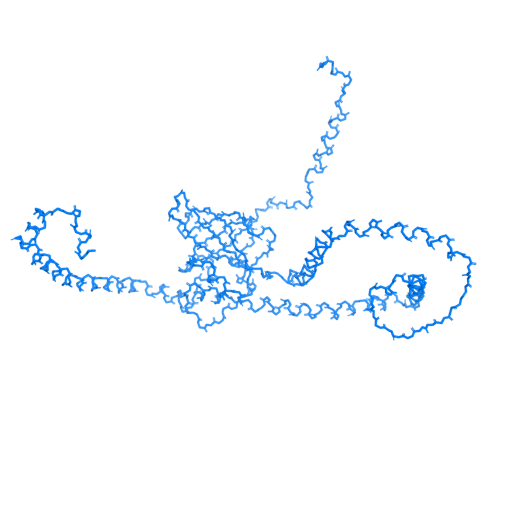 LYS A 1 348 ? -17.952 -11.181 -52.828 1.00 70.00 348 LYS A O 1
ATOM 2683 N N . LYS A 1 349 ? -18.539 -11.990 -50.817 1.00 67.94 349 LYS A N 1
ATOM 2684 C CA . LYS A 1 349 ? -19.390 -13.085 -51.307 1.00 67.94 349 LYS A CA 1
ATOM 2685 C C . LYS A 1 349 ? -20.868 -12.700 -51.375 1.00 67.94 349 LYS A C 1
ATOM 2687 O O . LYS A 1 349 ? -21.639 -13.456 -51.957 1.00 67.94 349 LYS A O 1
ATOM 2692 N N . ILE A 1 350 ? -21.254 -11.576 -50.772 1.00 63.53 350 ILE A N 1
ATOM 2693 C CA . ILE A 1 350 ? -22.595 -11.019 -50.904 1.00 63.53 350 ILE A CA 1
ATOM 2694 C C . ILE A 1 350 ? -22.626 -10.312 -52.257 1.00 63.53 350 ILE A C 1
ATOM 2696 O O . ILE A 1 350 ? -21.974 -9.289 -52.464 1.00 63.53 350 ILE A O 1
ATOM 2700 N N . ASP A 1 351 ? -23.321 -10.925 -53.206 1.00 61.00 351 ASP A N 1
ATOM 2701 C CA . ASP A 1 351 ? -23.562 -10.357 -54.523 1.00 61.00 351 ASP A CA 1
ATOM 2702 C C . ASP A 1 351 ? -24.717 -9.355 -54.414 1.00 61.00 351 ASP A C 1
ATOM 2704 O O . ASP A 1 351 ? -25.887 -9.709 -54.549 1.00 61.00 351 ASP A O 1
ATOM 2708 N N . PHE A 1 352 ? -24.380 -8.094 -54.140 1.00 61.59 352 PHE A N 1
ATOM 2709 C CA . PHE A 1 352 ? -25.343 -6.992 -54.021 1.00 61.59 352 PHE A CA 1
ATOM 2710 C C . PHE A 1 352 ? -26.148 -6.735 -55.311 1.00 61.59 352 PHE A C 1
ATOM 2712 O O . PHE A 1 352 ? -27.066 -5.923 -55.298 1.00 61.59 352 PHE A O 1
ATOM 2719 N N . SER A 1 353 ? -25.838 -7.415 -56.423 1.00 60.03 353 SER A N 1
ATOM 2720 C CA . SER A 1 353 ? -26.621 -7.347 -57.663 1.00 60.03 353 SER A CA 1
ATOM 2721 C C . SER A 1 353 ? -27.860 -8.257 -57.674 1.00 60.03 353 SER A C 1
ATOM 2723 O O . SER A 1 353 ? -28.724 -8.099 -58.539 1.00 60.03 353 SER A O 1
ATOM 2725 N N . LYS A 1 354 ? -27.969 -9.205 -56.727 1.00 56.62 354 LYS A N 1
ATOM 2726 C CA . LYS A 1 354 ? -29.084 -10.169 -56.646 1.00 56.62 354 LYS A CA 1
ATOM 2727 C C . LYS A 1 354 ? -30.147 -9.837 -55.599 1.00 56.62 354 LYS A C 1
ATOM 2729 O O . LYS A 1 354 ? -31.254 -10.361 -55.713 1.00 56.62 354 LYS A O 1
ATOM 2734 N N . ASP A 1 355 ? -29.864 -8.949 -54.649 1.00 54.66 355 ASP A N 1
ATOM 2735 C CA . ASP A 1 355 ? -30.868 -8.447 -53.704 1.00 54.66 355 ASP A CA 1
ATOM 2736 C C . ASP A 1 355 ? -31.672 -7.306 -54.346 1.00 54.66 355 ASP A C 1
ATOM 2738 O O . ASP A 1 355 ? -31.370 -6.125 -54.198 1.00 54.66 355 ASP A O 1
ATOM 2742 N N . LYS A 1 356 ? -32.725 -7.674 -55.087 1.00 54.97 356 LYS A N 1
ATOM 2743 C CA . LYS A 1 356 ? -33.759 -6.756 -55.605 1.00 54.97 356 LYS A CA 1
ATOM 2744 C C . LYS A 1 356 ? -34.838 -6.456 -54.553 1.00 54.97 356 LYS A C 1
ATOM 2746 O O . LYS A 1 356 ? -36.029 -6.553 -54.838 1.00 54.97 356 LYS A O 1
ATOM 2751 N N . SER A 1 357 ? -34.435 -6.129 -53.333 1.00 55.62 357 SER A N 1
ATOM 2752 C CA . SER A 1 357 ? -35.358 -5.682 -52.286 1.00 55.62 357 SER A CA 1
ATOM 2753 C C . SER A 1 357 ? -34.837 -4.403 -51.641 1.00 55.62 357 SER A C 1
ATOM 2755 O O . SER A 1 357 ? -34.402 -4.411 -50.492 1.00 55.62 357 SER A O 1
ATOM 2757 N N . PHE A 1 358 ? -34.855 -3.325 -52.420 1.00 46.69 358 PHE A N 1
ATOM 2758 C CA . PHE A 1 358 ? -34.911 -1.946 -51.949 1.00 46.69 358 PHE A CA 1
ATOM 2759 C C . PHE A 1 358 ? -35.809 -1.150 -52.886 1.00 46.69 358 PHE A C 1
ATOM 2761 O O . PHE A 1 358 ? -35.712 -1.388 -54.115 1.00 46.69 358 PHE A O 1
#

Sequence (358 aa):
KNGSELECLGLEKLKQYIEDDLATEMHELIVQDLKNGVALEGLQELEKLLLIQKNIIDICNNFVSFPEMYDPESRAMFEAGRLVIDGRIFNFNIPVIDVNKHAKESEHSGIYLMYSEVSAADPKDTFYIVTPVTSQRLGNLGINKRGTLYDIEGKQWDTKVLKVIENPVSLVEAMIAPFKKIAKLFSSGISKITSSTEKTLEKSFQSSITNIEKSVASGANGKAPAKAPINPAGLIMSGSLAFAAIGSTFAFIAKTFKEFETVHIISAISCGLGILFIPVMIIAMYKLNTRNLSTILESSGWAINTKMRLTSKLAKLLAPLPIHPDSFKKKGGDALGSLTKKVKKNIKKIDFSKDKSF

pLDDT: mean 77.93, std 17.71, range [25.45, 97.38]

Secondary structure (DSSP, 8-state):
-TTTTTGGG-HHHHHHHHHSTHHHHHHHHHHHHHHHHHHHHHHHHHHHHHHHHHHHHHHHIIIII-HHHH-TTS--TT---EEEETTEEE---EEES-HHHHHHHGGGG-SEEEEEEEE-SSTT--EEEEEEE-SS--TT--TT-EEEEE-TT--EEEEEEEEEE----SHHHHHHHHHHHHHHHHHHHHHHHHHHHHHHHHHHHHHHHHHHTTSSS--------------TTTSSTTHHHHHHHHHHHHHHHHHHHHHS-HHHHHHHHHHHHHHHHHHHHHHHHHHHHT-BSHHHHHHTT----S--B--HHHHHHHSPPPPPPTT----SS-THHHHHHHHHHHHTTS-TTT----

Foldseek 3Di:
DVCPVPVVVDPVVVVVVVVDCVVVVVVVVVVVVVVVVVVVVVVVVVVVVVVCVVCVVLCCCLFPPNVQLQDLVHHRPQAFAWKQFPNWIFGGKGWDDDPVLLCVLCLQLLFKKWKKWWDDPDRVPITIMITTLQADDCPPPDFQTKIWGQGPVRDITIIGTHDIRDHDNDLVCLLCVVVVVVVVVVVVVVVVVVVPPPVPVVVVVVVVVVVVVPPPPDDDDDDDDDDDDDDPVVCVVCVVVVVVVVVVVVVVVVVVVVPDDPVVVVVVVVVVVCVVRVVSSVVSVVSSQSRFPVSSVVSRVRDDPDTHTSDPVSSCSSIPDNDDPPPDDDDPDDPVVVVVVVVVVVVVVPPPVPPPPD

Nearest PDB structures (foldseek):
  4aq9-assembly1_E  TM=1.096E-01  e=1.585E+00  Torpedo marmorata

Solvent-accessible surface area (backbone atoms only — not comparable to full-atom values): 20725 Å² total; per-residue (Å²): 116,96,60,68,87,56,62,84,63,43,73,68,53,54,49,47,62,68,76,40,68,55,66,58,52,50,49,51,51,52,54,50,50,59,58,47,46,57,55,51,51,51,48,53,52,49,50,49,50,52,53,44,67,75,41,44,65,62,51,46,38,57,64,75,70,39,59,37,74,76,36,90,93,50,76,35,87,67,50,53,23,35,38,38,43,92,85,35,46,30,56,47,24,32,59,39,93,50,69,69,62,30,51,64,60,27,61,80,14,46,53,18,35,38,33,27,43,34,41,51,97,51,88,85,60,57,50,35,33,40,35,62,44,51,35,65,80,69,84,84,71,51,65,72,37,60,35,39,34,28,32,82,89,62,53,80,32,46,28,36,24,70,42,71,46,93,39,56,51,41,65,69,49,35,54,45,44,63,57,52,54,52,52,50,53,52,54,55,48,49,63,58,45,64,79,66,42,72,79,53,52,64,64,54,56,68,61,54,62,72,57,59,79,71,66,81,80,76,86,86,82,91,81,90,81,78,94,72,86,93,47,85,78,60,56,70,82,44,50,79,59,51,57,54,52,52,51,51,50,51,50,53,48,56,54,55,62,70,76,50,59,70,65,59,54,53,48,52,53,50,49,56,50,42,68,62,46,50,60,45,48,52,53,24,52,49,50,53,63,62,14,32,53,33,41,51,44,41,44,61,72,42,85,67,95,58,87,42,60,52,44,76,68,55,18,39,67,38,20,42,76,71,83,69,62,93,84,67,73,90,71,95,64,69,67,57,66,59,48,52,53,51,49,54,54,50,56,73,66,55,62,76,86,72,67,87,81,127

Radius of gyration: 36.3 Å; Cα contacts (8 Å, |Δi|>4): 343; chains: 1; bounding box: 85×67×101 Å

Mean predicted aligned error: 16.1 Å

=== Feature glossary ===
Each block in this record encodes a different view of the same protein. In brief:

Predicted aligned error. PAE(i, j) answers: if I align the predicted and true structures on residue i, how far off (in Å) do I expect residue j to be? A block-diagonal PAE matrix with low values on the blocks and high values off-diagonal is the signature of a multi-domain protein with confidently predicted domains but uncertain inter-domain orientation.

C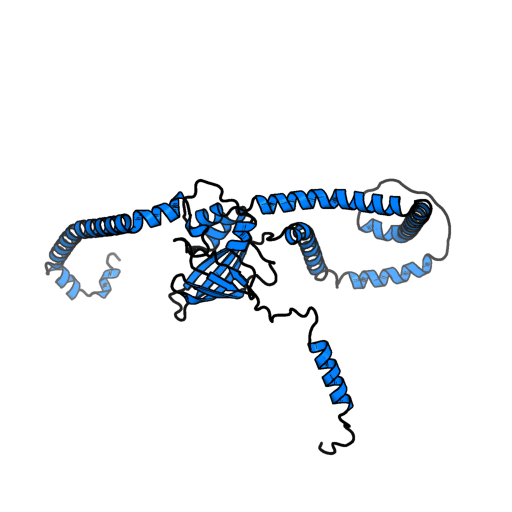ontact-map, Ramachandran, and PAE plots. Plot images: a contact map (which residues are close in 3D, as an N×N binary image), a Ramachandran scatter (backbone torsion angles, revealing secondary-structure composition at a glance), and — for AlphaFold structures — a PAE heatmap (pairwise prediction confidence).

Backbone torsions (φ/ψ). φ (phi) and ψ (psi) are the two rotatable backbone dihedrals per residue: φ is the C(i-1)–N–Cα–C torsion, ψ is the N–Cα–C–N(i+1) torsion, both in degrees on (−180°, 180°]. α-helical residues cluster near (−60°, −45°); β-strand residues near (−120°, +130°). A Ramachandran plot is simply a scatter of (φ, ψ) for every residue.

Foldseek 3Di. A 3Di character summarizes, for each residue, the relative orientation of the Cα frame of its nearest spatial neighbor. Because it encodes fold topology rather than chemistry, 3Di alignments detect remote structural similarity that sequence alignment misses.

Radius of gyration, Cα contacts, bounding box. Three whole-structure scalars: the radius of gyration (RMS distance of Cα from centroid, in Å), the count of Cα–Cα contacts (pairs closer than 8 Å and separated by more than four residues in sequence — i.e. tertiary, not local, contacts), and the bounding-box dimensions. Together they distinguish compact globular folds from extended fibres or disordered chains.

Sequence. Sequence gives the chain of amino acids in standard one-letter code (A=alanine, C=cysteine, …, Y=tyrosine), read N→C. It is the only feature that is directly encoded by the gene; all structural features are derived from the f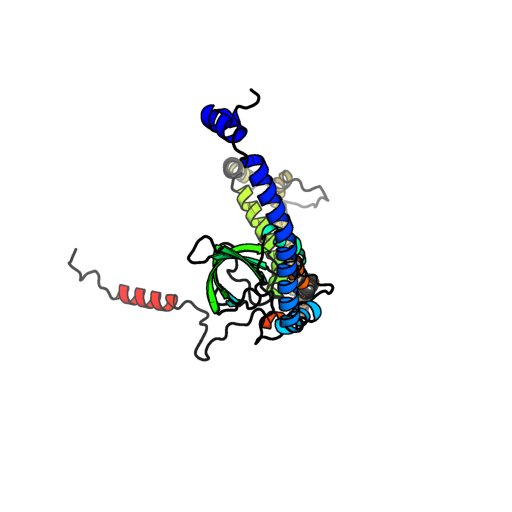olded form of this sequence.

mmCIF coordinates. Atomic coordinates in PDBx/mmCIF format — the same representation the Protein Data Bank distributes. Each line of the _atom_site loop places one backbone atom in Cartesian space (units: ångströms, origin: arbitrary).

Secondary structure (3-state, P-SEA). Three-state secondary structure (P-SEA) collapses the eight DSSP classes into helix (a), strand (b), and coil (c). P-SEA assigns these from Cα geometry alone — distances and angles — without requiring backbone oxygens, so it works on any Cα trace.

InterPro / GO / CATH / organism. Functional annotations link the protein to curated databases. InterPro entries identify conserved domains and families by matching the sequence against member-database signatures (Pfam, PROSITE, CDD, …). Gene Ontology (GO) terms describe molecular function, biological process, and cellular component in a controlled vocabulary. CATH places the structure in a hierarchical fold classification (Class/Architecture/Topology/Homologous-superfamily). The organism is the source species.

B-factor. B-factor (Debye–Waller factor) reflects atomic displacement in the crystal lattice. It is an experimental observable (units Å²), not a prediction; low values mean the atom is pinned down, high values mean it moves or is heterogeneous across the crystal.

Rendered structure images. Structure images are PyMOL renders from six orthogonal camera directions. Cartoon representation draws helices as coils and strands as arrows; sticks shows the backbone as bonds; surface shows the solvent-excluded envelope. Rainbow coloring maps sequence position to hue (blue→red, N→C); chain coloring assigns a distinct color per polypeptide.

Solvent-accessible surface area. Solvent-accessible surface area (SASA) is the area in Å² traced out by the centre of a 1.4 Å probe sphere (a water molecule) rolled over the protein's van der Waals surface (Shrake–Rupley / Lee–Richards construction). Buried residues have near-zero SASA; fully exposed residues can exceed 200 Å². The total SASA scales roughly with the number of surface residues.

Secondary structure (8-state, DSSP). The SS8 string is DSSP's per-residue secondary-structure call. α-helix (H) means an i→i+4 H-bond ladder; β-strand (E) means the residue participates in a β-sheet; 3₁₀ (G) and π (I) are tighter and wider helices; T/S are turns/bends; '-' is loop.

pLDDT. For AlphaFold models, the B-factor field carries pLDDT — the model's own estimate of local accuracy on a 0–100 scale. Regions with pLDDT<50 should be treated as essentially unmodeled; they often correspond to intrinsically disordered segments.

Nearest PDB structures. Nearest PDB neighbors are the top structural matches found by Foldseek when searching this structure against the entire Protein Data Bank. Each hit reports a TM-score (0 to 1; >0.5 almost always implies the same fold) and an E-value. These are *structural* homologs — they may share no detectable sequence similarity.